Protein AF-A0A7S3BVS5-F1 (afdb_monomer)

Mean predicted aligned error: 16.27 Å

Sequence (314 aa):
TASLISQPHAASTIRHRSQQHPRRGSVRLTMSSLQGVATPHSTFLPPPSGPANCSLVKSFFTRQGIIAIAALIFLVWTAVRVRLGREKRDLKTFIADVSKQGGQQMMGGVMMVLLGLHLSEGGLSPLAWYGAQYPFEIVLTTTFTGFLRKWIERTARDWQLRTRWDWLAPYALVGQYGPNPGDFRCSWYAHQFVQAILLIGLPARVVSLGLIMGSLTLLPAALSPVSLLARAWYFSGLTCDQQTVFILYLIPLSGDALQFIIIDKLQAFGGFPQRSAFPVDSDTDDPGAGSTQLAGRKLLSSSTSTGPAANELR

Structure (mmCIF, N/CA/C/O backbone):
data_AF-A0A7S3BVS5-F1
#
_entry.id   AF-A0A7S3BVS5-F1
#
loop_
_atom_site.group_PDB
_atom_site.id
_atom_site.type_symbol
_atom_site.label_atom_id
_atom_site.label_alt_id
_atom_site.label_comp_id
_atom_site.label_asym_id
_atom_site.label_entity_id
_atom_site.label_seq_id
_atom_site.pdbx_PDB_ins_code
_atom_site.Cartn_x
_atom_site.Cartn_y
_atom_site.Cartn_z
_atom_site.occupancy
_atom_site.B_iso_or_equiv
_atom_site.auth_seq_id
_atom_site.auth_comp_id
_atom_site.auth_asym_id
_atom_site.auth_atom_id
_atom_site.pdbx_PDB_model_num
ATOM 1 N N . THR A 1 1 ? -50.416 52.944 10.302 1.00 39.06 1 THR A N 1
ATOM 2 C CA . THR A 1 1 ? -49.275 53.518 9.558 1.00 39.06 1 THR A CA 1
ATOM 3 C C . THR A 1 1 ? -48.969 52.556 8.421 1.00 39.06 1 THR A C 1
ATOM 5 O O . THR A 1 1 ? -48.449 51.486 8.677 1.00 39.06 1 THR A O 1
ATOM 8 N N . ALA A 1 2 ? -49.689 52.678 7.296 1.00 30.47 2 ALA A N 1
ATOM 9 C CA . ALA A 1 2 ? -49.247 53.359 6.059 1.00 30.47 2 ALA A CA 1
ATOM 10 C C . ALA A 1 2 ? -47.966 52.708 5.499 1.00 30.47 2 ALA A C 1
ATOM 12 O O . ALA A 1 2 ? -47.007 52.586 6.243 1.00 30.47 2 ALA A O 1
ATOM 13 N N . SER A 1 3 ? -47.804 52.275 4.252 1.00 29.20 3 SER A N 1
ATOM 14 C CA . SER A 1 3 ? -48.548 52.248 2.980 1.00 29.20 3 SER A CA 1
ATOM 15 C C . SER A 1 3 ? -47.658 51.365 2.065 1.00 29.20 3 SER A C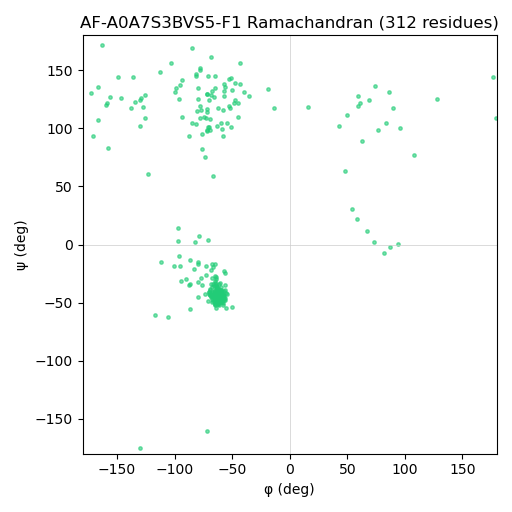 1
ATOM 17 O O . SER A 1 3 ? -46.441 51.466 2.151 1.00 29.20 3 SER A O 1
ATOM 19 N N . LEU A 1 4 ? -48.168 50.343 1.371 1.00 32.06 4 LEU A N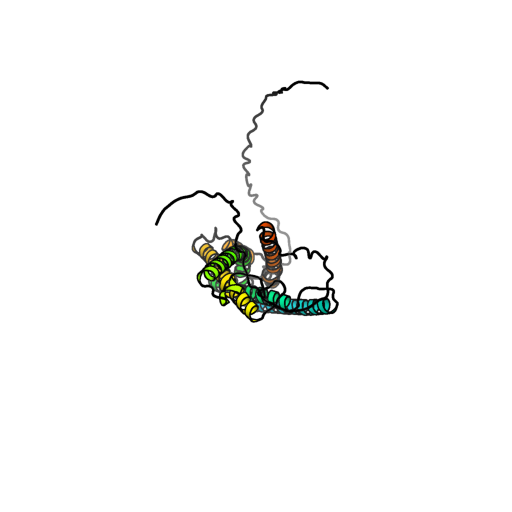 1
ATOM 20 C CA . LEU A 1 4 ? -48.539 50.386 -0.056 1.00 32.06 4 LEU A CA 1
ATOM 21 C C . LEU A 1 4 ? -47.371 50.739 -1.027 1.00 32.06 4 LEU A C 1
ATOM 23 O O . LEU A 1 4 ? -46.885 51.862 -1.006 1.00 32.06 4 LEU A O 1
ATOM 27 N N . ILE A 1 5 ? -47.063 49.795 -1.944 1.00 33.62 5 ILE A N 1
ATOM 28 C CA . ILE A 1 5 ? -46.973 49.956 -3.427 1.00 33.62 5 ILE A CA 1
ATOM 29 C C . ILE A 1 5 ? -45.686 49.471 -4.152 1.00 33.62 5 ILE A C 1
ATOM 31 O O . ILE A 1 5 ? -44.581 49.957 -3.947 1.00 33.62 5 ILE A O 1
ATOM 35 N N . SER A 1 6 ? -45.961 48.611 -5.148 1.00 28.58 6 SER A N 1
ATOM 36 C CA . SER A 1 6 ? -45.364 48.442 -6.496 1.00 28.58 6 SER A CA 1
ATOM 37 C C . SER A 1 6 ? -44.163 47.515 -6.759 1.00 28.58 6 SER A C 1
ATOM 39 O O . SER A 1 6 ? -43.037 47.741 -6.336 1.00 28.58 6 SER A O 1
ATOM 41 N N . GLN A 1 7 ? -44.456 46.506 -7.593 1.00 32.25 7 GLN A N 1
ATOM 42 C CA . GLN A 1 7 ? -43.609 45.911 -8.646 1.00 32.25 7 GLN A CA 1
ATOM 43 C C . GLN A 1 7 ? -43.471 46.895 -9.858 1.00 32.25 7 GLN A C 1
ATOM 45 O O . GLN A 1 7 ? -43.987 48.002 -9.745 1.00 32.25 7 GLN A O 1
ATOM 50 N N . PRO A 1 8 ? -43.098 46.517 -11.109 1.00 46.94 8 PRO A N 1
ATOM 51 C CA . PRO A 1 8 ? -42.043 45.654 -11.684 1.00 46.94 8 PRO A CA 1
ATOM 52 C C . PRO A 1 8 ? -41.239 46.349 -12.841 1.00 46.94 8 PRO A C 1
ATOM 54 O O . PRO A 1 8 ? -41.501 47.485 -13.211 1.00 46.94 8 PRO A O 1
ATOM 57 N N . HIS A 1 9 ? -40.337 45.574 -13.476 1.00 31.08 9 HIS A N 1
ATOM 58 C CA . HIS A 1 9 ? -39.793 45.659 -14.856 1.00 31.08 9 HIS A CA 1
ATOM 59 C C . HIS A 1 9 ? -38.864 46.812 -15.297 1.00 31.08 9 HIS A C 1
ATOM 61 O O . HIS A 1 9 ? -39.275 47.955 -15.426 1.00 31.08 9 HIS A O 1
ATOM 67 N N . ALA A 1 10 ? -37.679 46.433 -15.801 1.00 31.98 10 ALA A N 1
ATOM 68 C CA . ALA A 1 10 ? -37.189 46.901 -17.104 1.00 31.98 10 ALA A CA 1
ATOM 69 C C . ALA A 1 10 ? -36.166 45.918 -17.699 1.00 31.98 10 ALA A C 1
ATOM 71 O O . ALA A 1 10 ? -35.176 45.550 -17.069 1.00 31.98 10 ALA A O 1
ATOM 72 N N . ALA A 1 11 ? -36.438 45.503 -18.933 1.00 32.59 11 ALA A N 1
ATOM 73 C CA . ALA A 1 11 ? -35.513 44.833 -19.829 1.00 32.59 11 ALA A CA 1
ATOM 74 C C . ALA A 1 11 ? -34.545 45.852 -20.452 1.00 32.59 11 ALA A C 1
ATOM 76 O O . ALA A 1 11 ? -34.934 46.989 -20.717 1.00 32.59 11 ALA A O 1
ATOM 77 N N . SER A 1 12 ? -33.333 45.423 -20.806 1.00 32.03 12 SER A N 1
ATOM 78 C CA . SER A 1 12 ? -32.619 46.024 -21.932 1.00 32.03 12 SER A CA 1
ATOM 79 C C . SER A 1 12 ? -32.015 44.936 -22.816 1.00 32.03 12 SER A C 1
ATOM 81 O O . SER A 1 12 ? -31.276 44.046 -22.397 1.00 32.03 12 SER A O 1
ATOM 83 N N . THR A 1 13 ? -32.429 45.008 -24.072 1.00 33.81 13 THR A N 1
ATOM 84 C CA . THR A 1 13 ? -31.974 44.218 -25.204 1.00 33.81 13 THR A CA 1
ATOM 85 C C . THR A 1 13 ? -30.910 45.041 -25.916 1.00 33.81 13 THR A C 1
ATOM 87 O O . THR A 1 13 ? -31.219 46.147 -26.350 1.00 33.81 13 THR A O 1
ATOM 90 N N . ILE A 1 14 ? -29.707 44.503 -26.132 1.00 34.00 14 ILE A N 1
ATOM 91 C CA . ILE A 1 14 ? -28.860 44.917 -27.260 1.00 34.00 14 ILE A CA 1
ATOM 92 C C . ILE A 1 14 ? -28.385 43.667 -28.005 1.00 34.00 14 ILE A C 1
ATOM 94 O O . ILE A 1 14 ? -27.832 42.728 -27.437 1.00 34.00 14 ILE A O 1
ATOM 98 N N . ARG A 1 15 ? -28.690 43.678 -29.304 1.00 33.25 15 ARG A N 1
ATOM 99 C CA . ARG A 1 15 ? -28.346 42.705 -30.345 1.00 33.25 15 ARG A CA 1
ATOM 100 C C . ARG A 1 15 ? -26.954 42.976 -30.940 1.00 33.25 15 ARG A C 1
ATOM 102 O O . ARG A 1 15 ? -26.452 44.088 -30.866 1.00 33.25 15 ARG A O 1
ATOM 109 N N . HIS A 1 16 ? -26.519 41.978 -31.719 1.00 29.73 16 HIS A N 1
ATOM 110 C CA . HIS A 1 16 ? -25.509 41.942 -32.795 1.00 29.73 16 HIS A CA 1
ATOM 111 C C . HIS A 1 16 ? -24.094 41.500 -32.382 1.00 29.73 16 HIS A C 1
ATOM 113 O O . HIS A 1 16 ? -23.371 42.218 -31.716 1.00 29.73 16 HIS A O 1
ATOM 119 N N . ARG A 1 17 ? -23.710 40.233 -32.623 1.00 34.22 17 ARG A N 1
ATOM 120 C CA . ARG A 1 17 ? -23.374 39.553 -33.905 1.00 34.22 17 ARG A CA 1
ATOM 121 C C . ARG A 1 17 ? -21.982 39.951 -34.410 1.00 34.22 17 ARG A C 1
ATOM 123 O O . ARG A 1 17 ? -21.852 40.908 -35.157 1.00 34.22 17 ARG A O 1
ATOM 130 N N . SER A 1 18 ? -20.988 39.102 -34.152 1.00 33.69 18 SER A N 1
ATOM 131 C CA . SER A 1 18 ? -20.058 38.700 -35.210 1.00 33.69 18 SER A CA 1
ATOM 132 C C . SER A 1 18 ? -19.611 37.253 -34.990 1.00 33.69 18 SER A C 1
ATOM 134 O O . SER A 1 18 ? -19.209 36.849 -33.902 1.00 33.69 18 SER A O 1
ATOM 136 N N . GLN A 1 19 ? -19.805 36.457 -36.037 1.00 42.59 19 GLN A N 1
ATOM 137 C CA . GLN A 1 19 ? -19.231 35.134 -36.210 1.00 42.59 19 GLN A CA 1
ATOM 138 C C . GLN A 1 19 ? -17.722 35.284 -36.385 1.00 42.59 19 GLN A C 1
ATOM 140 O O . GLN A 1 19 ? -17.303 36.023 -37.273 1.00 42.59 19 GLN A O 1
ATOM 145 N N . GLN A 1 20 ? -16.922 34.502 -35.665 1.00 34.78 20 GLN A N 1
ATOM 146 C CA . GLN A 1 20 ? -15.637 34.049 -36.190 1.00 34.78 20 GLN A CA 1
ATOM 147 C C . GLN A 1 20 ? -15.434 32.575 -35.844 1.00 34.78 20 GLN A C 1
ATOM 149 O O . GLN A 1 20 ? -15.397 32.170 -34.686 1.00 34.78 20 GLN A O 1
ATOM 154 N N . HIS A 1 21 ? -15.347 31.771 -36.901 1.00 39.38 21 HIS A N 1
ATOM 155 C CA . HIS A 1 21 ? -14.920 30.381 -36.870 1.00 39.38 21 HIS A CA 1
ATOM 156 C C . HIS A 1 21 ? -13.516 30.257 -36.255 1.00 39.38 21 HIS A C 1
ATOM 158 O O . HIS A 1 21 ? -12.621 31.001 -36.669 1.00 39.38 21 HIS A O 1
ATOM 164 N N . PRO A 1 22 ? -13.247 29.268 -35.387 1.00 42.38 22 PRO A N 1
ATOM 165 C CA . PRO A 1 22 ? -11.877 28.866 -35.121 1.00 42.38 22 PRO A CA 1
ATOM 166 C C . PRO A 1 22 ? -11.329 28.172 -36.375 1.00 42.38 22 PRO A C 1
ATOM 168 O O . PRO A 1 22 ? -11.736 27.068 -36.745 1.00 42.38 22 PRO A O 1
ATOM 171 N N . ARG A 1 23 ? -10.424 28.863 -37.074 1.00 41.47 23 ARG A N 1
ATOM 172 C CA . ARG A 1 23 ? -9.630 28.299 -38.169 1.00 41.47 23 ARG A CA 1
ATOM 173 C C . ARG A 1 23 ? -8.861 27.082 -37.650 1.00 41.47 23 ARG A C 1
ATOM 175 O O . ARG A 1 23 ? -8.119 27.180 -36.677 1.00 41.47 23 ARG A O 1
ATOM 182 N N . ARG A 1 24 ? -9.004 25.953 -38.350 1.00 41.88 24 ARG A N 1
ATOM 183 C CA . ARG A 1 24 ? -8.097 24.802 -38.270 1.00 41.88 24 ARG A CA 1
ATOM 184 C C . ARG A 1 24 ? -6.670 25.285 -38.541 1.00 41.88 24 ARG A C 1
ATOM 186 O O . ARG A 1 24 ? -6.318 25.567 -39.684 1.00 41.88 24 ARG A O 1
ATOM 193 N N . GLY A 1 25 ? -5.860 25.383 -37.492 1.00 34.94 25 GLY A N 1
ATOM 194 C CA . GLY A 1 25 ? -4.413 25.498 -37.614 1.00 34.94 25 GLY A CA 1
ATOM 195 C C . GLY A 1 25 ? -3.857 24.171 -38.118 1.00 34.94 25 GLY A C 1
ATOM 196 O O . GLY A 1 25 ? -3.699 23.229 -37.350 1.00 34.94 25 GLY A O 1
ATOM 197 N N . SER A 1 26 ? -3.603 24.083 -39.421 1.00 36.44 26 SER A N 1
ATOM 198 C CA . SER A 1 26 ? -2.799 23.014 -40.008 1.00 36.44 26 SER A CA 1
ATOM 199 C C . SER A 1 26 ? -1.341 23.257 -39.622 1.00 36.44 26 SER A C 1
ATOM 201 O O . SER A 1 26 ? -0.663 24.076 -40.241 1.00 36.44 26 SER A O 1
ATOM 203 N N . VAL A 1 27 ? -0.858 22.564 -38.592 1.00 37.56 27 VAL A N 1
ATOM 204 C CA . VAL A 1 27 ? 0.566 22.541 -38.243 1.00 37.56 27 VAL A CA 1
ATOM 205 C C . VAL A 1 27 ? 1.294 21.736 -39.318 1.00 37.56 27 VAL A C 1
ATOM 207 O O . VAL A 1 27 ? 1.243 20.509 -39.348 1.00 37.56 27 VAL A O 1
ATOM 210 N N . ARG A 1 28 ? 1.939 22.442 -40.249 1.00 34.47 28 ARG A N 1
ATOM 211 C CA . ARG A 1 28 ? 2.831 21.855 -41.249 1.00 34.47 28 ARG A CA 1
ATOM 212 C C . ARG A 1 28 ? 4.190 21.645 -40.583 1.00 34.47 28 ARG A C 1
ATOM 214 O O . ARG A 1 28 ? 4.927 22.602 -40.377 1.00 34.47 28 ARG A O 1
ATOM 221 N N . LEU A 1 29 ? 4.505 20.403 -40.222 1.00 35.00 29 LEU A N 1
ATOM 222 C CA . LEU A 1 29 ? 5.848 20.014 -39.797 1.00 35.00 29 LEU A CA 1
ATOM 223 C C . LEU A 1 29 ? 6.763 20.011 -41.027 1.00 35.00 29 LEU A C 1
ATOM 225 O O . LEU A 1 29 ? 6.768 19.071 -41.817 1.00 35.00 29 LEU A O 1
ATOM 229 N N . THR A 1 30 ? 7.511 21.091 -41.221 1.00 33.38 30 THR A N 1
ATOM 230 C CA . THR A 1 30 ? 8.674 21.108 -42.111 1.00 33.38 30 THR A CA 1
ATOM 231 C C . THR A 1 30 ? 9.803 20.320 -41.453 1.00 33.38 30 THR A C 1
ATOM 233 O O . THR A 1 30 ? 10.388 20.773 -40.471 1.00 33.38 30 THR A O 1
ATOM 236 N N . MET A 1 31 ? 10.108 19.135 -41.989 1.00 36.69 31 MET A N 1
ATOM 237 C CA . MET A 1 31 ? 11.375 18.452 -41.729 1.00 36.69 31 MET A CA 1
ATOM 238 C C . MET A 1 31 ? 12.493 19.233 -42.421 1.00 36.69 31 MET A C 1
ATOM 240 O O . MET A 1 31 ? 12.680 19.130 -43.632 1.00 36.69 31 MET A O 1
ATOM 244 N N . SER A 1 32 ? 13.229 20.026 -41.648 1.00 34.06 32 SER A N 1
ATOM 245 C CA . SER A 1 32 ? 14.493 20.599 -42.096 1.00 34.06 32 SER A CA 1
ATOM 246 C C . SER A 1 32 ? 15.575 19.527 -42.007 1.00 34.06 32 SER A C 1
ATOM 248 O O . SER A 1 32 ? 15.994 19.130 -40.922 1.00 34.06 32 SER A O 1
ATOM 250 N N . SER A 1 33 ? 16.008 19.057 -43.173 1.00 38.19 33 SER A N 1
ATOM 251 C CA . SER A 1 33 ? 17.241 18.299 -43.373 1.00 38.19 33 SER A CA 1
ATOM 252 C C . SER A 1 33 ? 18.435 19.150 -42.926 1.00 38.19 33 SER A C 1
ATOM 254 O O . SER A 1 33 ? 18.839 20.070 -43.635 1.00 38.19 33 SER A O 1
ATOM 256 N N . LEU A 1 34 ? 19.005 18.847 -41.759 1.00 38.69 34 LEU A N 1
ATOM 257 C CA . LEU A 1 34 ? 20.306 19.364 -41.335 1.00 38.69 34 LEU A CA 1
ATOM 258 C C . LEU A 1 34 ? 21.401 18.427 -41.852 1.00 38.69 34 LEU A C 1
ATOM 260 O O . LEU A 1 34 ? 21.741 17.425 -41.228 1.00 38.69 34 LEU A O 1
ATOM 264 N N . GLN A 1 35 ? 21.936 18.770 -43.022 1.00 36.75 35 GLN A N 1
ATOM 265 C CA . GLN A 1 35 ? 23.228 18.284 -43.489 1.00 36.75 35 GLN A CA 1
ATOM 266 C C . GLN A 1 35 ? 24.349 19.082 -42.808 1.00 36.75 35 GLN A C 1
ATOM 268 O O . GLN A 1 35 ? 24.393 20.303 -42.902 1.00 36.75 35 GLN A O 1
ATOM 273 N N . GLY A 1 36 ? 25.260 18.350 -42.162 1.00 38.19 36 GLY A N 1
ATOM 274 C CA . GLY A 1 36 ? 26.701 18.611 -42.160 1.00 38.19 36 GLY A CA 1
ATOM 275 C C . GLY A 1 36 ? 27.210 19.921 -41.557 1.00 38.19 36 GLY A C 1
ATOM 276 O O . GLY A 1 36 ? 27.531 20.851 -42.286 1.00 38.19 36 GLY A O 1
ATOM 277 N N . VAL A 1 37 ? 27.479 19.915 -40.249 1.00 37.88 37 VAL A N 1
ATOM 278 C CA . VAL A 1 37 ? 28.586 20.697 -39.678 1.00 37.88 37 VAL A CA 1
ATOM 279 C C . VAL A 1 37 ? 29.458 19.738 -38.877 1.00 37.88 37 VAL A C 1
ATOM 281 O O . VAL A 1 37 ? 29.052 19.218 -37.841 1.00 37.88 37 VAL A O 1
ATOM 284 N N . ALA A 1 38 ? 30.646 19.460 -39.408 1.00 42.47 38 ALA A N 1
ATOM 285 C CA . ALA A 1 38 ? 31.684 18.707 -38.728 1.00 42.47 38 ALA A CA 1
ATOM 286 C C . ALA A 1 38 ? 32.325 19.599 -37.655 1.00 42.47 38 ALA A C 1
ATOM 288 O O . ALA A 1 38 ? 33.039 20.546 -37.976 1.00 42.47 38 ALA A O 1
ATOM 289 N N . THR A 1 39 ? 32.073 19.296 -36.382 1.00 41.22 39 THR A N 1
ATOM 290 C CA . THR A 1 39 ? 32.858 19.816 -35.254 1.00 41.22 39 THR A CA 1
ATOM 291 C C . THR A 1 39 ? 33.892 18.778 -34.808 1.00 41.22 39 THR A C 1
ATOM 293 O O . THR A 1 39 ? 33.537 17.604 -34.662 1.00 41.22 39 THR A O 1
ATOM 296 N N . PRO A 1 40 ? 35.153 19.179 -34.568 1.00 44.00 40 PRO A N 1
ATOM 297 C CA . PRO A 1 40 ? 36.227 18.280 -34.169 1.00 44.00 40 PRO A CA 1
ATOM 298 C C . PRO A 1 40 ? 36.179 17.979 -32.663 1.00 44.00 40 PRO A C 1
ATOM 300 O O . PRO A 1 40 ? 35.840 18.838 -31.854 1.00 44.00 40 PRO A O 1
ATOM 303 N N . HIS A 1 41 ? 36.551 16.746 -32.311 1.00 40.25 41 HIS A N 1
ATOM 304 C CA . HIS A 1 41 ? 36.895 16.276 -30.963 1.00 40.25 41 HIS A CA 1
ATOM 305 C C . HIS A 1 41 ? 35.923 16.649 -29.835 1.00 40.25 41 HIS A C 1
ATOM 307 O O . HIS A 1 41 ? 36.291 17.278 -28.846 1.00 40.25 41 HIS A O 1
ATOM 313 N N . SER A 1 42 ? 34.690 16.149 -29.930 1.00 36.50 42 SER A N 1
ATOM 314 C CA . SER A 1 42 ? 33.934 15.846 -28.717 1.00 36.50 42 SER A CA 1
ATOM 315 C C . SER A 1 42 ? 34.488 14.541 -28.153 1.00 36.50 42 SER A C 1
ATOM 317 O O . SER A 1 42 ? 34.446 13.503 -28.817 1.00 36.50 42 SER A O 1
ATOM 319 N N . THR A 1 43 ? 35.078 14.610 -26.964 1.00 39.06 43 THR A N 1
ATOM 320 C CA . THR A 1 43 ? 35.418 13.461 -26.130 1.00 39.06 43 THR A CA 1
ATOM 321 C C . THR A 1 43 ? 34.155 12.617 -26.012 1.00 39.06 43 THR A C 1
ATOM 323 O O . THR A 1 43 ? 33.222 12.984 -25.300 1.00 39.06 43 THR A O 1
ATOM 326 N N . PHE A 1 44 ? 34.090 11.536 -26.790 1.00 38.06 44 PHE A N 1
ATOM 327 C CA . PHE A 1 44 ? 33.003 10.573 -26.746 1.00 38.06 44 PHE A CA 1
ATOM 328 C C . PHE A 1 44 ? 32.964 10.024 -25.322 1.00 38.06 44 PHE A C 1
ATOM 330 O O . PHE A 1 44 ? 33.757 9.160 -24.945 1.00 38.06 44 PHE A O 1
ATOM 337 N N . LEU A 1 45 ? 32.045 10.555 -24.515 1.00 44.06 45 LEU A N 1
ATOM 338 C CA . LEU A 1 45 ? 31.503 9.797 -23.406 1.00 44.06 45 LEU A CA 1
ATOM 339 C C . LEU A 1 45 ? 31.066 8.453 -24.000 1.00 44.06 45 LEU A C 1
ATOM 341 O O . LEU A 1 45 ? 30.449 8.447 -25.075 1.00 44.06 45 LEU A O 1
ATOM 345 N N . PRO A 1 46 ? 31.424 7.323 -23.369 1.00 40.94 46 PRO A N 1
ATOM 346 C CA . PRO A 1 46 ? 30.954 6.033 -23.836 1.00 40.94 46 PRO A CA 1
ATOM 347 C C . PRO A 1 46 ? 29.429 6.108 -23.990 1.00 40.94 46 PRO A C 1
ATOM 349 O O . PRO A 1 46 ? 28.776 6.801 -23.198 1.00 40.94 46 PRO A O 1
ATOM 352 N N . PRO A 1 47 ? 28.857 5.448 -25.014 1.00 44.69 47 PRO A N 1
ATOM 353 C CA . PRO A 1 47 ? 27.410 5.387 -25.169 1.00 44.69 47 PRO A CA 1
ATOM 354 C C . PRO A 1 47 ? 26.794 5.015 -23.816 1.00 44.69 47 PRO A C 1
ATOM 356 O O . PRO A 1 47 ? 27.392 4.187 -23.114 1.00 44.69 47 PRO A O 1
ATOM 359 N N . PRO A 1 48 ? 25.664 5.637 -23.415 1.00 47.28 48 PRO A N 1
ATOM 360 C CA . PRO A 1 48 ? 25.019 5.314 -22.153 1.00 47.28 48 PRO A CA 1
ATOM 361 C C . PRO A 1 48 ? 24.913 3.798 -22.094 1.00 47.28 48 PRO A C 1
ATOM 363 O O . PRO A 1 48 ? 24.417 3.171 -23.034 1.00 47.28 48 PRO A O 1
ATOM 366 N N . SER A 1 49 ? 25.512 3.233 -21.046 1.00 43.50 49 SER A N 1
ATOM 367 C CA . SER A 1 49 ? 25.565 1.800 -20.799 1.00 43.50 49 SER A CA 1
ATOM 368 C C . SER A 1 49 ? 24.221 1.191 -21.167 1.00 43.50 49 SER A C 1
ATOM 370 O O . SER A 1 49 ? 23.187 1.738 -20.769 1.00 43.50 49 SER A O 1
ATOM 372 N N . GLY A 1 50 ? 24.251 0.101 -21.941 1.00 44.38 50 GLY A N 1
ATOM 373 C CA . GLY A 1 50 ? 23.060 -0.662 -22.305 1.00 44.38 50 GLY A CA 1
ATOM 374 C C . GLY A 1 50 ? 22.132 -0.866 -21.102 1.00 44.38 50 GLY A C 1
ATOM 375 O O . GLY A 1 50 ? 22.588 -0.775 -19.958 1.00 44.38 50 GLY A O 1
ATOM 376 N N . PRO A 1 51 ? 20.834 -1.094 -21.349 1.00 51.66 51 PRO A N 1
ATOM 377 C CA . PRO A 1 51 ? 19.795 -0.987 -20.335 1.00 51.66 51 PRO A CA 1
ATOM 378 C C . PRO A 1 51 ? 20.211 -1.659 -19.031 1.00 51.66 51 PRO A C 1
ATOM 380 O O . PRO A 1 51 ? 20.587 -2.832 -18.993 1.00 51.66 51 PRO A O 1
ATOM 383 N N . ALA A 1 52 ? 20.215 -0.864 -17.969 1.00 52.88 52 ALA A N 1
ATOM 384 C CA . ALA A 1 52 ? 20.864 -1.249 -16.740 1.00 52.88 52 ALA A CA 1
ATOM 385 C C . ALA A 1 52 ? 20.037 -2.354 -16.052 1.00 52.88 52 ALA A C 1
ATOM 387 O O . ALA A 1 52 ? 18.877 -2.162 -15.679 1.00 52.88 52 ALA A O 1
ATOM 388 N N . ASN A 1 53 ? 20.626 -3.545 -15.912 1.00 59.31 53 ASN A N 1
ATOM 389 C CA . ASN A 1 53 ? 20.007 -4.679 -15.227 1.00 59.31 53 ASN A CA 1
ATOM 390 C C . ASN A 1 53 ? 20.074 -4.463 -13.711 1.00 59.31 53 ASN A C 1
ATOM 392 O O . ASN A 1 53 ? 20.971 -4.951 -13.025 1.00 59.31 53 ASN A O 1
ATOM 396 N N . CYS A 1 54 ? 19.133 -3.685 -13.184 1.00 68.19 54 CYS A N 1
ATOM 397 C CA . CYS A 1 54 ? 19.098 -3.347 -11.767 1.00 68.19 54 CYS A CA 1
ATOM 398 C C . CYS A 1 54 ? 18.508 -4.489 -10.932 1.00 68.19 54 CYS A C 1
ATOM 400 O O . CYS A 1 54 ? 17.454 -5.043 -11.251 1.00 68.19 54 CYS A O 1
ATOM 402 N N . SER A 1 55 ? 19.155 -4.805 -9.809 1.00 74.75 55 SER A N 1
ATOM 403 C CA . SER A 1 55 ? 18.677 -5.825 -8.872 1.00 74.75 55 SER A CA 1
ATOM 404 C C . SER A 1 55 ? 17.501 -5.304 -8.030 1.00 74.75 55 SER A C 1
ATOM 406 O O . SER A 1 55 ? 17.707 -4.732 -6.957 1.00 74.75 55 SER A O 1
ATOM 408 N N . LEU A 1 56 ? 16.265 -5.574 -8.462 1.00 75.50 56 LEU A N 1
ATOM 409 C CA . LEU A 1 56 ? 15.039 -5.206 -7.737 1.00 75.50 56 LEU A CA 1
ATOM 410 C C . LEU A 1 56 ? 14.985 -5.789 -6.313 1.00 75.50 56 LEU A C 1
ATOM 412 O O . LEU A 1 56 ? 14.687 -5.066 -5.366 1.00 75.50 56 LEU A O 1
ATOM 416 N N . VAL A 1 57 ? 15.298 -7.078 -6.146 1.00 78.94 57 VAL A N 1
ATOM 417 C CA . VAL A 1 57 ? 15.128 -7.792 -4.865 1.00 78.94 57 VAL A CA 1
ATOM 418 C C . VAL A 1 57 ? 16.038 -7.221 -3.775 1.00 78.94 57 VAL A C 1
ATOM 420 O O . VAL A 1 57 ? 15.566 -6.880 -2.692 1.00 78.94 57 VAL A O 1
ATOM 423 N N . LYS A 1 58 ? 17.335 -7.047 -4.068 1.00 76.69 58 LYS A N 1
ATOM 424 C CA . LYS A 1 58 ? 18.297 -6.460 -3.120 1.00 76.69 58 LYS A CA 1
ATOM 425 C C . LYS A 1 58 ? 17.885 -5.046 -2.704 1.00 76.69 58 LYS A C 1
ATOM 427 O O . LYS A 1 58 ? 17.806 -4.765 -1.511 1.00 76.69 58 LYS A O 1
ATOM 432 N N . SER A 1 59 ? 17.564 -4.187 -3.673 1.00 79.06 59 SER A N 1
ATOM 433 C CA . SER A 1 59 ? 17.157 -2.804 -3.405 1.00 79.06 59 SER A CA 1
ATOM 434 C C . SER A 1 59 ? 15.841 -2.726 -2.624 1.00 79.06 59 SER A C 1
ATOM 436 O O . SER A 1 59 ? 15.683 -1.853 -1.771 1.00 79.06 59 SER A O 1
ATOM 438 N N . PHE A 1 60 ? 14.917 -3.664 -2.853 1.00 81.56 60 PHE A N 1
ATOM 439 C CA . PHE A 1 60 ? 13.689 -3.781 -2.075 1.00 81.56 60 PHE A CA 1
ATOM 440 C C . PHE A 1 60 ? 13.967 -4.148 -0.612 1.00 81.56 60 PHE A C 1
ATOM 442 O O . PHE A 1 60 ? 13.450 -3.477 0.279 1.00 81.56 60 PHE A O 1
ATOM 449 N N . PHE A 1 61 ? 14.809 -5.148 -0.333 1.00 82.62 61 PHE A N 1
ATOM 450 C CA . PHE A 1 61 ? 15.172 -5.492 1.049 1.00 82.62 61 PHE A CA 1
ATOM 451 C C . PHE A 1 61 ? 15.865 -4.335 1.771 1.00 82.62 61 PHE A C 1
ATOM 453 O O . PHE A 1 61 ? 15.526 -4.044 2.919 1.00 82.62 61 PHE A O 1
ATOM 460 N N . THR A 1 62 ? 16.777 -3.628 1.096 1.00 80.94 62 THR A N 1
ATOM 461 C CA . THR A 1 62 ? 17.413 -2.426 1.651 1.00 80.94 62 THR A CA 1
ATOM 462 C C . THR A 1 62 ? 16.374 -1.364 2.010 1.00 80.94 62 THR A C 1
ATOM 464 O O . THR A 1 62 ? 16.398 -0.836 3.122 1.00 80.94 62 THR A O 1
ATOM 467 N N . ARG A 1 63 ? 15.404 -1.107 1.123 1.00 80.69 63 ARG A N 1
ATOM 468 C CA . ARG A 1 63 ? 14.289 -0.190 1.389 1.00 80.69 63 ARG A CA 1
ATOM 469 C C . ARG A 1 63 ? 13.472 -0.624 2.610 1.00 80.69 63 ARG A C 1
ATOM 471 O O . ARG A 1 63 ? 13.197 0.207 3.471 1.00 80.69 63 ARG A O 1
ATOM 478 N N . GLN A 1 64 ? 13.099 -1.902 2.709 1.00 83.69 64 GLN A N 1
ATOM 479 C CA . GLN A 1 64 ? 12.335 -2.407 3.858 1.00 83.69 64 GLN A CA 1
ATOM 480 C C . GLN A 1 64 ? 13.114 -2.255 5.170 1.00 83.69 64 GLN A C 1
ATOM 482 O O . GLN A 1 64 ? 12.536 -1.854 6.178 1.00 83.69 64 GLN A O 1
ATOM 487 N N . GLY A 1 65 ? 14.430 -2.485 5.148 1.00 80.31 65 GLY A N 1
ATOM 488 C CA . GLY A 1 65 ? 15.305 -2.230 6.292 1.00 80.31 65 GLY A CA 1
ATOM 489 C C . GLY A 1 65 ? 15.306 -0.759 6.717 1.00 80.31 65 GLY A C 1
ATOM 490 O O . GLY A 1 65 ? 15.140 -0.462 7.897 1.00 80.31 65 GLY A O 1
ATOM 491 N N . ILE A 1 66 ? 15.414 0.170 5.761 1.00 82.44 66 ILE A N 1
ATOM 492 C CA . ILE A 1 66 ? 15.367 1.617 6.033 1.00 82.44 66 ILE A CA 1
ATOM 493 C C . ILE A 1 66 ? 14.020 2.019 6.646 1.00 82.44 66 ILE A C 1
ATOM 495 O O . ILE A 1 66 ? 13.992 2.747 7.638 1.00 82.44 66 ILE A O 1
ATOM 499 N N . ILE A 1 67 ? 12.907 1.518 6.103 1.00 81.12 67 ILE A N 1
ATOM 500 C CA . ILE A 1 67 ? 11.562 1.783 6.635 1.00 81.12 67 ILE A CA 1
ATOM 501 C C . ILE A 1 67 ? 11.427 1.236 8.060 1.00 81.12 67 ILE A C 1
ATOM 503 O O . ILE A 1 67 ? 10.911 1.933 8.932 1.00 81.12 67 ILE A O 1
ATOM 507 N N . ALA A 1 68 ? 11.925 0.025 8.323 1.00 82.06 68 ALA A N 1
ATOM 508 C CA . ALA A 1 68 ? 11.893 -0.575 9.653 1.00 82.06 68 ALA A CA 1
ATOM 509 C C . ALA A 1 68 ? 12.702 0.242 10.675 1.00 82.06 68 ALA A C 1
ATOM 511 O O . ALA A 1 68 ? 12.222 0.493 11.781 1.00 82.06 68 ALA A O 1
ATOM 512 N N . ILE A 1 69 ? 13.894 0.715 10.296 1.00 84.06 69 ILE A N 1
ATOM 513 C CA . ILE A 1 69 ? 14.726 1.586 11.139 1.00 84.06 69 ILE A CA 1
ATOM 514 C C . ILE A 1 69 ? 14.009 2.913 11.411 1.00 84.06 69 ILE A C 1
ATOM 516 O O . ILE A 1 69 ? 13.923 3.339 12.562 1.00 84.06 69 ILE A O 1
ATOM 520 N N . ALA A 1 70 ? 13.453 3.552 10.379 1.00 82.62 70 ALA A N 1
ATOM 521 C CA . ALA A 1 70 ? 12.708 4.798 10.535 1.00 82.62 70 ALA A CA 1
ATOM 522 C C . ALA A 1 70 ? 11.503 4.617 11.471 1.00 82.62 70 ALA A C 1
ATOM 524 O O . ALA A 1 70 ? 11.317 5.409 12.395 1.00 82.62 70 ALA A O 1
ATOM 525 N N . ALA A 1 71 ? 10.727 3.545 11.292 1.00 78.75 71 ALA A N 1
ATOM 526 C CA . ALA A 1 71 ? 9.604 3.213 12.163 1.00 78.75 71 ALA A CA 1
ATOM 527 C C . ALA A 1 71 ? 10.052 3.017 13.620 1.00 78.75 71 ALA A C 1
ATOM 529 O O . ALA A 1 71 ? 9.420 3.555 14.527 1.00 78.75 71 ALA A O 1
ATOM 530 N N . LEU A 1 72 ? 11.171 2.322 13.856 1.00 85.44 72 LEU A N 1
ATOM 531 C CA . LEU A 1 72 ? 11.731 2.143 15.196 1.00 85.44 72 LEU A CA 1
ATOM 532 C C . LEU A 1 72 ? 12.132 3.480 15.836 1.00 85.44 72 LEU A C 1
ATOM 534 O O . LEU A 1 72 ? 11.810 3.723 16.998 1.00 85.44 72 LEU A O 1
ATOM 538 N N . ILE A 1 73 ? 12.773 4.374 15.080 1.00 86.81 73 ILE A N 1
ATOM 539 C CA . ILE A 1 73 ? 13.130 5.720 15.553 1.00 86.81 73 ILE A CA 1
ATOM 540 C C . ILE A 1 73 ? 11.867 6.511 15.920 1.00 86.81 73 ILE A C 1
ATOM 542 O O . ILE A 1 73 ? 11.810 7.107 16.996 1.00 86.81 73 ILE A O 1
ATOM 546 N N . PHE A 1 74 ? 10.827 6.477 15.080 1.00 81.50 74 PHE A N 1
ATOM 547 C CA . PHE A 1 74 ? 9.546 7.127 15.371 1.00 81.50 74 PHE A CA 1
ATOM 548 C C . PHE A 1 74 ? 8.846 6.535 16.600 1.00 81.50 74 PHE A C 1
ATOM 550 O O . PHE A 1 74 ? 8.271 7.289 17.389 1.00 81.50 74 PHE A O 1
ATOM 557 N N . LEU A 1 75 ? 8.911 5.216 16.803 1.00 83.88 75 LEU A N 1
ATOM 558 C CA . LEU A 1 75 ? 8.397 4.553 18.005 1.00 83.88 75 LEU A CA 1
ATOM 559 C C . LEU A 1 75 ? 9.124 5.040 19.261 1.00 83.88 75 LEU A C 1
ATOM 561 O O . LEU A 1 75 ? 8.470 5.450 20.220 1.00 83.88 75 LEU A O 1
ATOM 565 N N . VAL A 1 76 ? 10.460 5.060 19.243 1.00 87.19 76 VAL A N 1
ATOM 566 C CA . VAL A 1 76 ? 11.280 5.540 20.367 1.00 87.19 76 VAL A CA 1
ATOM 567 C C . VAL A 1 76 ? 10.987 7.011 20.660 1.00 87.19 76 VAL A C 1
ATOM 569 O O . VAL A 1 76 ? 10.719 7.374 21.805 1.00 87.19 76 VAL A O 1
ATOM 572 N N . TRP A 1 77 ? 10.960 7.854 19.627 1.00 86.44 77 TRP A N 1
ATOM 573 C CA . TRP A 1 77 ? 10.627 9.272 19.751 1.00 86.44 77 TRP A CA 1
ATOM 574 C C . TRP A 1 77 ? 9.241 9.494 20.369 1.00 86.44 77 TRP A C 1
ATOM 576 O O . TRP A 1 77 ? 9.076 10.314 21.275 1.00 86.44 77 TRP A O 1
ATOM 586 N N . THR A 1 78 ? 8.244 8.736 19.911 1.00 80.62 78 THR A N 1
ATOM 587 C CA . THR A 1 78 ? 6.871 8.821 20.422 1.00 80.62 78 THR A CA 1
ATOM 588 C C . THR A 1 78 ? 6.807 8.362 21.876 1.00 80.62 78 THR A C 1
ATOM 590 O O . THR A 1 78 ? 6.221 9.056 22.702 1.00 80.62 78 THR A O 1
ATOM 593 N N . ALA A 1 79 ? 7.485 7.267 22.231 1.00 85.12 79 ALA A N 1
ATOM 594 C CA . ALA A 1 79 ? 7.562 6.786 23.609 1.00 85.12 79 ALA A CA 1
ATOM 595 C C . ALA A 1 79 ? 8.181 7.830 24.555 1.00 85.12 79 ALA A C 1
ATOM 597 O O . ALA A 1 79 ? 7.679 8.038 25.662 1.00 85.12 79 ALA A O 1
ATOM 598 N N . VAL A 1 80 ? 9.224 8.539 24.109 1.00 88.81 80 VAL A N 1
ATOM 599 C CA . VAL A 1 80 ? 9.808 9.661 24.858 1.00 88.81 80 VAL A CA 1
ATOM 600 C C . VAL A 1 80 ? 8.793 10.794 25.023 1.00 88.81 80 VAL A C 1
ATOM 602 O O . VAL A 1 80 ? 8.610 11.287 26.134 1.00 88.81 80 VAL A O 1
ATOM 605 N N . ARG A 1 81 ? 8.079 11.192 23.963 1.00 85.00 81 ARG A N 1
ATOM 606 C CA . ARG A 1 81 ? 7.068 12.261 24.056 1.00 85.00 81 ARG A CA 1
ATOM 607 C C . ARG A 1 81 ? 5.887 11.911 24.959 1.00 85.00 81 ARG A C 1
ATOM 609 O O . ARG A 1 81 ? 5.410 12.802 25.660 1.00 85.00 81 ARG A O 1
ATOM 616 N N . VAL A 1 82 ? 5.459 10.649 24.973 1.00 81.50 82 VAL A N 1
ATOM 617 C CA . VAL A 1 82 ? 4.429 10.151 25.896 1.00 81.50 82 VAL A CA 1
ATOM 618 C C . VAL A 1 82 ? 4.921 10.263 27.339 1.00 81.50 82 VAL A C 1
ATOM 620 O O . VAL A 1 82 ? 4.224 10.831 28.175 1.00 81.50 82 VAL A O 1
ATOM 623 N N . ARG A 1 83 ? 6.157 9.828 27.633 1.00 87.19 83 ARG A N 1
ATOM 624 C CA . ARG A 1 83 ? 6.757 9.975 28.976 1.00 87.19 83 ARG A CA 1
ATOM 625 C C . ARG A 1 83 ? 6.891 11.432 29.422 1.00 87.19 83 ARG A C 1
ATOM 627 O O . ARG A 1 83 ? 6.768 11.715 30.605 1.00 87.19 83 ARG A O 1
ATOM 634 N N . LEU A 1 84 ? 7.127 12.348 28.485 1.00 90.31 84 LEU A N 1
ATOM 635 C CA . LEU A 1 84 ? 7.205 13.789 28.745 1.00 90.31 84 LEU A CA 1
ATOM 636 C C . LEU A 1 84 ? 5.830 14.480 28.814 1.00 90.31 84 LEU A C 1
ATOM 638 O O . LEU A 1 84 ? 5.783 15.704 28.916 1.00 90.31 84 LEU A O 1
ATOM 642 N N . GLY A 1 85 ? 4.719 13.746 28.684 1.00 86.50 85 GLY A N 1
ATOM 643 C CA . GLY A 1 85 ? 3.364 14.312 28.684 1.00 86.50 85 GLY A CA 1
ATOM 644 C C . GLY A 1 85 ? 3.039 15.199 27.473 1.00 86.50 85 GLY A C 1
ATOM 645 O O . GLY A 1 85 ? 2.027 15.896 27.472 1.00 86.50 85 GLY A O 1
ATOM 646 N N . ARG A 1 86 ? 3.883 15.193 26.431 1.00 84.06 86 ARG A N 1
ATOM 647 C CA . ARG A 1 86 ? 3.702 15.988 25.199 1.00 84.06 86 ARG A CA 1
ATOM 648 C C . ARG A 1 86 ? 2.843 15.284 24.152 1.00 84.06 86 ARG A C 1
ATOM 650 O O . ARG A 1 86 ? 2.445 15.903 23.172 1.00 84.06 86 ARG A O 1
ATOM 657 N N . GLU A 1 87 ? 2.606 13.991 24.332 1.00 76.06 87 GLU A N 1
ATOM 658 C CA . GLU A 1 87 ? 1.813 13.145 23.450 1.00 76.06 87 GLU A CA 1
ATOM 659 C C . GLU A 1 87 ? 0.786 12.389 24.293 1.00 76.06 87 GLU A C 1
ATOM 661 O O . GLU A 1 87 ? 1.154 11.738 25.268 1.00 76.06 87 GLU A O 1
ATOM 666 N N . LYS A 1 88 ? -0.497 12.493 23.926 1.00 77.25 88 LYS A N 1
ATOM 667 C CA . LYS A 1 88 ? -1.608 11.852 24.656 1.00 77.25 88 LYS A CA 1
ATOM 668 C C . LYS A 1 88 ? -2.019 10.506 24.055 1.00 77.25 88 LYS A C 1
ATOM 670 O O . LYS A 1 88 ? -2.827 9.799 24.650 1.00 77.25 88 LYS A O 1
ATOM 675 N N . ARG A 1 89 ? -1.507 10.163 22.867 1.00 71.31 89 ARG A N 1
ATOM 676 C CA . ARG A 1 89 ? -1.791 8.881 22.214 1.00 71.31 89 ARG A CA 1
ATOM 677 C C . ARG A 1 89 ? -1.229 7.727 23.041 1.00 71.31 89 ARG A C 1
ATOM 679 O O . ARG A 1 89 ? -0.077 7.763 23.468 1.00 71.31 89 ARG A O 1
ATOM 686 N N . ASP A 1 90 ? -2.037 6.687 23.214 1.00 79.31 90 ASP A N 1
ATOM 687 C CA . ASP A 1 90 ? -1.600 5.450 23.849 1.00 79.31 90 ASP A CA 1
ATOM 688 C C . ASP A 1 90 ? -0.538 4.751 22.985 1.00 79.31 90 ASP A C 1
ATOM 690 O O . ASP A 1 90 ? -0.735 4.494 21.792 1.00 79.31 90 ASP A O 1
ATOM 694 N N . LEU A 1 91 ? 0.599 4.431 23.604 1.00 80.94 91 LEU A N 1
ATOM 695 C CA . LEU A 1 91 ? 1.730 3.795 22.937 1.00 80.94 91 LEU A CA 1
ATOM 696 C C . LEU A 1 91 ? 1.350 2.420 22.366 1.00 80.94 91 LEU A C 1
ATOM 698 O O . LEU A 1 91 ? 1.850 2.052 21.304 1.00 80.94 91 LEU A O 1
ATOM 702 N N . LYS A 1 92 ? 0.450 1.673 23.026 1.00 83.81 92 LYS A N 1
ATOM 703 C CA . LYS A 1 92 ? 0.013 0.350 22.541 1.00 83.81 92 LYS A CA 1
ATOM 704 C C . LYS A 1 92 ? -0.790 0.481 21.253 1.00 83.81 92 LYS A C 1
ATOM 706 O O . LYS A 1 92 ? -0.508 -0.210 20.276 1.00 83.81 92 LYS A O 1
ATOM 711 N N . THR A 1 93 ? -1.734 1.417 21.242 1.00 78.75 93 THR A N 1
ATOM 712 C CA . THR A 1 93 ? -2.522 1.780 20.061 1.00 78.75 93 THR A CA 1
ATOM 713 C C . THR A 1 93 ? -1.624 2.226 18.903 1.00 78.75 93 THR A C 1
ATOM 715 O O . THR A 1 93 ? -1.777 1.741 17.785 1.00 78.75 93 THR A O 1
ATOM 718 N N . PHE A 1 94 ? -0.614 3.060 19.177 1.00 80.31 94 PHE A N 1
ATOM 719 C CA . PHE A 1 94 ? 0.334 3.504 18.153 1.00 80.31 94 PHE A CA 1
ATOM 720 C C . PHE A 1 94 ? 1.160 2.353 17.561 1.00 80.31 94 PHE A C 1
ATOM 722 O O . PHE A 1 94 ? 1.272 2.239 16.341 1.00 80.31 94 PHE A O 1
ATOM 729 N N . ILE A 1 95 ? 1.701 1.462 18.401 1.00 84.69 95 ILE A N 1
ATOM 730 C CA . ILE A 1 95 ? 2.430 0.269 17.938 1.00 84.69 95 ILE A CA 1
ATOM 731 C C . ILE A 1 95 ? 1.523 -0.613 17.070 1.00 84.69 95 ILE A C 1
ATOM 733 O O . ILE A 1 95 ? 1.962 -1.110 16.034 1.00 84.69 95 ILE A O 1
ATOM 737 N N . ALA A 1 96 ? 0.260 -0.777 17.466 1.00 83.94 96 ALA A N 1
ATOM 738 C CA . ALA A 1 96 ? -0.725 -1.556 16.726 1.00 83.94 96 ALA A CA 1
ATOM 739 C C . ALA A 1 96 ? -1.109 -0.935 15.369 1.00 83.94 96 ALA A C 1
ATOM 741 O O . ALA A 1 96 ? -1.361 -1.663 14.406 1.00 83.94 96 ALA A O 1
ATOM 742 N N . ASP A 1 97 ? -1.145 0.395 15.260 1.00 80.94 97 ASP A N 1
ATOM 743 C CA . ASP A 1 97 ? -1.330 1.085 13.978 1.00 80.94 97 ASP A CA 1
ATOM 744 C C . ASP A 1 97 ? -0.126 0.855 13.058 1.00 80.94 97 ASP A C 1
ATOM 746 O O . ASP A 1 97 ? -0.296 0.457 11.901 1.00 80.94 97 ASP A O 1
ATOM 750 N N . VAL A 1 98 ? 1.088 1.055 13.584 1.00 81.50 98 VAL A N 1
ATOM 751 C CA . VAL A 1 98 ? 2.341 0.879 12.835 1.00 81.50 98 VAL A CA 1
ATOM 752 C C . VAL A 1 98 ? 2.483 -0.558 12.338 1.00 81.50 98 VAL A C 1
ATOM 754 O O . VAL A 1 98 ? 2.807 -0.769 11.170 1.00 81.50 98 VAL A O 1
ATOM 757 N N . SER A 1 99 ? 2.197 -1.558 13.175 1.00 86.44 99 SER A N 1
ATOM 758 C CA . SER A 1 99 ? 2.299 -2.968 12.787 1.00 86.44 99 SER A CA 1
ATOM 759 C C . SER A 1 99 ? 1.291 -3.354 11.701 1.00 86.44 99 SER A C 1
ATOM 761 O O . SER A 1 99 ? 1.648 -4.074 10.768 1.00 86.44 99 SER A O 1
ATOM 763 N N . LYS A 1 100 ? 0.046 -2.858 11.768 1.00 84.31 100 LYS A N 1
ATOM 764 C CA . LYS A 1 100 ? -0.971 -3.100 10.732 1.00 84.31 100 LYS A CA 1
ATOM 765 C C . LYS A 1 100 ? -0.580 -2.475 9.399 1.00 84.31 100 LYS A C 1
ATOM 767 O O . LYS A 1 100 ? -0.660 -3.149 8.373 1.00 84.31 100 LYS A O 1
ATOM 772 N N . GLN A 1 101 ? -0.142 -1.216 9.414 1.00 81.31 101 GLN A N 1
ATOM 773 C CA . GLN A 1 101 ? 0.313 -0.530 8.203 1.00 81.31 101 GLN A CA 1
ATOM 774 C C . GLN A 1 101 ? 1.550 -1.216 7.618 1.00 81.31 101 GLN A C 1
ATOM 776 O O . GLN A 1 101 ? 1.584 -1.500 6.422 1.00 81.31 101 GLN A O 1
ATOM 781 N N . GLY A 1 102 ? 2.520 -1.570 8.466 1.00 83.06 102 GLY A N 1
ATOM 782 C CA . GLY A 1 102 ? 3.716 -2.310 8.071 1.00 83.06 102 GLY A CA 1
ATOM 783 C C . GLY A 1 102 ? 3.381 -3.659 7.438 1.00 83.06 102 GLY A C 1
ATOM 784 O O . GLY A 1 102 ? 3.875 -3.966 6.357 1.00 83.06 102 GLY A O 1
ATOM 785 N N . GLY A 1 103 ? 2.479 -4.435 8.046 1.00 84.94 103 GLY A N 1
ATOM 786 C CA . GLY A 1 103 ? 2.032 -5.718 7.501 1.00 84.94 103 GLY A CA 1
ATOM 787 C C . GLY A 1 103 ? 1.320 -5.581 6.151 1.00 84.94 103 GLY A C 1
ATOM 788 O O . GLY A 1 103 ? 1.633 -6.312 5.209 1.00 84.94 103 GLY A O 1
ATOM 789 N N . GLN A 1 104 ? 0.416 -4.604 6.020 1.00 84.56 104 GLN A N 1
ATOM 790 C CA . GLN A 1 104 ? -0.260 -4.319 4.752 1.00 84.56 104 GLN A CA 1
ATOM 791 C C . GLN A 1 104 ? 0.724 -3.893 3.657 1.00 84.56 104 GLN A C 1
ATOM 793 O O . GLN A 1 104 ? 0.604 -4.366 2.525 1.00 84.56 104 GLN A O 1
ATOM 798 N N . GLN A 1 105 ? 1.681 -3.014 3.967 1.00 82.56 105 GLN A N 1
ATOM 799 C CA . GLN A 1 105 ? 2.681 -2.520 3.016 1.00 82.56 105 GLN A CA 1
ATOM 800 C C . GLN A 1 105 ? 3.693 -3.597 2.619 1.00 82.56 105 GLN A C 1
ATOM 802 O O . GLN A 1 105 ? 4.008 -3.733 1.437 1.00 82.56 105 GLN A O 1
ATOM 807 N N . MET A 1 106 ? 4.147 -4.413 3.573 1.00 84.81 106 MET A N 1
ATOM 808 C CA . MET A 1 106 ? 5.073 -5.516 3.320 1.00 84.81 106 MET A CA 1
ATOM 809 C C . MET A 1 106 ? 4.464 -6.543 2.366 1.00 84.81 106 MET A C 1
ATOM 811 O O . MET A 1 106 ? 5.077 -6.853 1.346 1.00 84.81 106 MET A O 1
ATOM 815 N N . MET A 1 107 ? 3.250 -7.031 2.658 1.00 86.62 107 MET A N 1
ATOM 816 C CA . MET A 1 107 ? 2.594 -8.048 1.826 1.00 86.62 107 MET A CA 1
ATOM 817 C C . MET A 1 107 ? 2.434 -7.564 0.383 1.00 86.62 107 MET A C 1
ATOM 819 O O . MET A 1 107 ? 2.720 -8.285 -0.569 1.00 86.62 107 MET A O 1
ATOM 823 N N . GLY A 1 108 ? 2.037 -6.307 0.215 1.00 85.94 108 GLY A N 1
ATOM 824 C CA . GLY A 1 108 ? 1.920 -5.723 -1.108 1.00 85.94 108 GLY A CA 1
ATOM 825 C C . GLY A 1 108 ? 3.212 -5.490 -1.839 1.00 85.94 108 GLY A C 1
ATOM 826 O O . GLY A 1 108 ? 3.300 -5.810 -3.018 1.00 85.94 108 GLY A O 1
ATOM 827 N N . GLY A 1 109 ? 4.220 -4.968 -1.143 1.00 87.50 109 GLY A N 1
ATOM 828 C CA . GLY A 1 109 ? 5.550 -4.810 -1.709 1.00 87.50 109 GLY A CA 1
ATOM 829 C C . GLY A 1 109 ? 6.087 -6.140 -2.235 1.00 87.50 109 GLY A C 1
ATOM 830 O O . GLY A 1 109 ? 6.606 -6.184 -3.345 1.00 87.50 109 GLY A O 1
ATOM 831 N N . VAL A 1 110 ? 5.882 -7.233 -1.492 1.00 90.38 110 VAL A N 1
ATOM 832 C CA . VAL A 1 110 ? 6.253 -8.587 -1.928 1.00 90.38 110 VAL A CA 1
ATOM 833 C C . VAL A 1 110 ? 5.492 -8.996 -3.189 1.00 90.38 110 VAL A C 1
ATOM 835 O O . VAL A 1 110 ? 6.125 -9.383 -4.167 1.00 90.38 110 VAL A O 1
ATOM 838 N N . MET A 1 111 ? 4.160 -8.873 -3.218 1.00 91.94 111 MET A N 1
ATOM 839 C CA . MET A 1 111 ? 3.369 -9.235 -4.406 1.00 91.94 111 MET A CA 1
ATOM 840 C C . MET A 1 111 ? 3.768 -8.421 -5.641 1.00 91.94 111 MET A C 1
ATOM 842 O O . MET A 1 111 ? 3.859 -8.956 -6.741 1.00 91.94 111 MET A O 1
ATOM 846 N N . MET A 1 112 ? 4.055 -7.137 -5.448 1.00 91.38 112 MET A N 1
ATOM 847 C CA . MET A 1 112 ? 4.525 -6.236 -6.493 1.00 91.38 112 MET A CA 1
ATOM 848 C C . MET A 1 112 ? 5.896 -6.655 -7.024 1.00 91.38 112 MET A C 1
ATOM 850 O 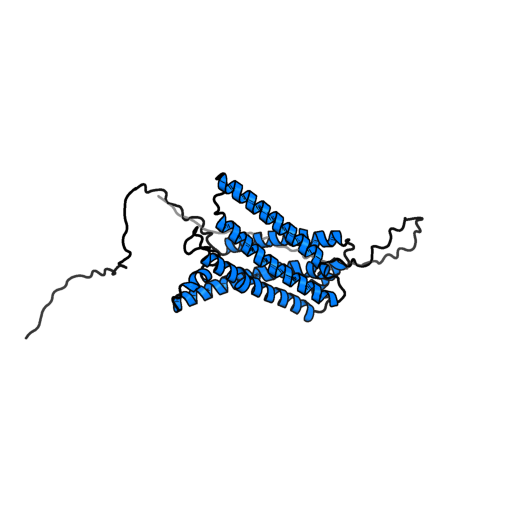O . MET A 1 112 ? 6.097 -6.711 -8.234 1.00 91.38 112 MET A O 1
ATOM 854 N N . VAL A 1 113 ? 6.840 -6.989 -6.142 1.00 91.00 113 VAL A N 1
ATOM 855 C CA . VAL A 1 113 ? 8.149 -7.511 -6.556 1.00 91.00 113 VAL A CA 1
ATOM 856 C C . VAL A 1 113 ? 7.989 -8.809 -7.345 1.00 91.00 113 VAL A C 1
ATOM 858 O O . VAL A 1 113 ? 8.586 -8.932 -8.410 1.00 91.00 113 VAL A O 1
ATOM 861 N N . LEU A 1 114 ? 7.158 -9.742 -6.870 1.00 91.44 114 LEU A N 1
ATOM 862 C CA . LEU A 1 114 ? 6.889 -11.003 -7.568 1.00 91.44 114 LEU A CA 1
ATOM 863 C C . LEU A 1 114 ? 6.283 -10.768 -8.955 1.00 91.44 114 LEU A C 1
ATOM 865 O O . LEU A 1 114 ? 6.724 -11.385 -9.921 1.00 91.44 114 LEU A O 1
ATOM 869 N N . LEU A 1 115 ? 5.330 -9.840 -9.071 1.00 91.44 115 LEU A N 1
ATOM 870 C CA . LEU A 1 115 ? 4.751 -9.479 -10.359 1.00 91.44 115 LEU A CA 1
ATOM 871 C C . LEU A 1 115 ? 5.796 -8.856 -11.297 1.00 91.44 115 LEU A C 1
ATOM 873 O O . LEU A 1 115 ? 5.886 -9.247 -12.456 1.00 91.44 115 LEU A O 1
ATOM 877 N N . GLY A 1 116 ? 6.631 -7.941 -10.799 1.00 88.62 116 GLY A N 1
ATOM 878 C CA . GLY A 1 116 ? 7.696 -7.327 -11.594 1.00 88.62 116 GLY A CA 1
ATOM 879 C C . GLY A 1 116 ? 8.744 -8.337 -12.073 1.00 88.62 116 GLY A C 1
ATOM 880 O O . GLY A 1 116 ? 9.227 -8.229 -13.199 1.00 88.62 116 GLY A O 1
ATOM 881 N N . LEU A 1 117 ? 9.065 -9.343 -11.252 1.00 89.62 117 LEU A N 1
ATOM 882 C CA . LEU A 1 117 ? 9.925 -10.462 -11.649 1.00 89.62 117 LEU A CA 1
ATOM 883 C C . LEU A 1 117 ? 9.271 -11.304 -12.747 1.00 89.62 117 LEU A C 1
ATOM 885 O O . LEU A 1 117 ? 9.912 -11.557 -13.762 1.00 89.62 117 LEU A O 1
ATOM 889 N N . HIS A 1 118 ? 7.999 -11.669 -12.593 1.00 90.31 118 HIS A N 1
ATOM 890 C CA . HIS A 1 118 ? 7.273 -12.429 -13.609 1.00 90.31 118 HIS A CA 1
ATOM 891 C C . HIS A 1 118 ? 7.190 -11.674 -14.947 1.00 90.31 118 HIS A C 1
ATOM 893 O O . HIS A 1 118 ? 7.486 -12.228 -16.000 1.00 90.31 118 HIS A O 1
ATOM 899 N N . LEU A 1 119 ? 6.878 -10.375 -14.918 1.00 88.38 119 LEU A N 1
ATOM 900 C CA . LEU A 1 119 ? 6.790 -9.550 -16.127 1.00 88.38 119 LEU A CA 1
ATOM 901 C C . LEU A 1 119 ? 8.149 -9.314 -16.804 1.00 88.38 119 LEU A C 1
ATOM 903 O O . LEU A 1 119 ? 8.200 -9.005 -17.998 1.00 88.38 119 LEU A O 1
ATOM 907 N N . SER A 1 120 ? 9.260 -9.457 -16.074 1.00 86.50 120 SER A N 1
ATOM 908 C CA . SER A 1 120 ? 10.602 -9.272 -16.640 1.00 86.50 120 SER A CA 1
ATOM 909 C C . SER A 1 120 ? 10.981 -10.323 -17.684 1.00 86.50 120 SER A C 1
ATOM 911 O O . SER A 1 120 ? 11.810 -10.045 -18.551 1.00 86.50 120 SER A O 1
ATOM 913 N N . GLU A 1 121 ? 10.297 -11.472 -17.694 1.00 79.62 121 GLU A N 1
ATOM 914 C CA . GLU A 1 121 ? 10.392 -12.470 -18.769 1.00 79.62 121 GLU A CA 1
ATOM 915 C C . GLU A 1 121 ? 10.032 -11.871 -20.145 1.00 79.62 121 GLU A C 1
ATOM 917 O O . GLU A 1 121 ? 10.513 -12.335 -21.174 1.00 79.62 121 GLU A O 1
ATOM 922 N N . GLY A 1 122 ? 9.260 -10.775 -20.172 1.00 71.69 122 GLY A N 1
ATOM 923 C CA . GLY A 1 122 ? 8.919 -10.009 -21.375 1.00 71.69 122 GLY A CA 1
ATOM 924 C C . GLY A 1 122 ? 10.007 -9.052 -21.892 1.00 71.69 122 GLY A C 1
ATOM 925 O O . GLY A 1 122 ? 9.725 -8.256 -22.787 1.00 71.69 122 GLY A O 1
ATOM 926 N N . GLY A 1 123 ? 11.225 -9.079 -21.334 1.00 80.50 123 GLY A N 1
ATOM 927 C CA . GLY A 1 123 ? 12.402 -8.377 -21.871 1.00 80.50 123 GLY A CA 1
ATOM 928 C C . GLY A 1 123 ? 12.698 -6.980 -21.304 1.00 80.50 123 GLY A C 1
ATOM 929 O O . GLY A 1 123 ? 13.683 -6.366 -21.709 1.00 80.50 123 GLY A O 1
ATOM 930 N N . LEU A 1 124 ? 11.897 -6.470 -20.360 1.00 86.00 124 LEU A N 1
ATOM 931 C CA . LEU A 1 124 ? 12.200 -5.239 -19.606 1.00 86.00 124 LEU A CA 1
ATOM 932 C C . LEU A 1 124 ? 12.702 -5.577 -18.196 1.00 86.00 124 LEU A C 1
ATOM 934 O O . LEU A 1 124 ? 12.384 -6.633 -17.651 1.00 86.00 124 LEU A O 1
ATOM 938 N N . SER A 1 125 ? 13.459 -4.670 -17.571 1.00 87.12 125 SER A N 1
ATOM 939 C CA . SER A 1 125 ? 14.001 -4.921 -16.230 1.00 87.12 125 SER A CA 1
ATOM 940 C C . SER A 1 125 ? 12.885 -5.041 -15.171 1.00 87.12 125 SER A C 1
ATOM 942 O O . SER A 1 125 ? 11.898 -4.297 -15.227 1.00 87.12 125 SER A O 1
ATOM 944 N N . PRO A 1 126 ? 13.038 -5.912 -14.150 1.00 88.19 126 PRO A N 1
ATOM 945 C CA . PRO A 1 126 ? 12.052 -6.043 -13.074 1.00 88.19 126 PRO A CA 1
ATOM 946 C C . PRO A 1 126 ? 11.767 -4.719 -12.353 1.00 88.19 126 PRO A C 1
ATOM 948 O O . PRO A 1 126 ? 10.639 -4.453 -11.943 1.00 88.19 126 PRO A O 1
ATOM 951 N N . LEU A 1 127 ? 12.791 -3.869 -12.207 1.00 88.50 127 LEU A N 1
ATOM 952 C CA . LEU A 1 127 ? 12.663 -2.559 -11.571 1.00 88.50 127 LEU A CA 1
ATOM 953 C C . LEU A 1 127 ? 11.768 -1.614 -12.385 1.00 88.50 127 LEU A C 1
ATOM 955 O O . LEU A 1 127 ? 10.934 -0.925 -11.801 1.00 88.50 127 LEU A O 1
ATOM 959 N N . ALA A 1 128 ? 11.892 -1.618 -13.715 1.00 89.94 128 ALA A N 1
ATOM 960 C CA . ALA A 1 128 ? 11.035 -0.823 -14.589 1.00 89.94 128 ALA A CA 1
ATOM 961 C C . ALA A 1 128 ? 9.571 -1.279 -14.506 1.00 89.94 128 ALA A C 1
ATOM 963 O O . ALA A 1 128 ? 8.674 -0.441 -14.396 1.00 89.94 128 ALA A O 1
ATOM 964 N N . TRP A 1 129 ? 9.328 -2.595 -14.473 1.00 92.25 129 TRP A N 1
ATOM 965 C CA . TRP A 1 129 ? 7.985 -3.137 -14.256 1.00 92.25 129 TRP A CA 1
ATOM 966 C C . TRP A 1 129 ? 7.418 -2.741 -12.901 1.00 92.25 129 TRP A C 1
ATOM 968 O O . TRP A 1 129 ? 6.303 -2.229 -12.852 1.00 92.25 129 TRP A O 1
ATOM 978 N N . TYR A 1 130 ? 8.201 -2.886 -11.826 1.00 91.50 130 TYR A N 1
ATOM 979 C CA . TYR A 1 130 ? 7.804 -2.460 -10.485 1.00 91.50 130 TYR A CA 1
ATOM 980 C C . TYR A 1 130 ? 7.424 -0.971 -10.451 1.00 91.50 130 TYR A C 1
ATOM 982 O O . TYR A 1 130 ? 6.372 -0.611 -9.923 1.00 91.50 130 TYR A O 1
ATOM 990 N N . GLY A 1 131 ? 8.248 -0.100 -11.041 1.00 89.75 131 GLY A N 1
ATOM 991 C CA . GLY A 1 131 ? 7.976 1.338 -11.104 1.00 89.75 131 GLY A CA 1
ATOM 992 C C . GLY A 1 131 ? 6.749 1.690 -11.940 1.00 89.75 131 GLY A C 1
ATOM 993 O O . GLY A 1 131 ? 6.046 2.649 -11.625 1.00 89.75 131 GLY A O 1
ATOM 994 N N . ALA A 1 132 ? 6.455 0.900 -12.971 1.00 91.62 132 ALA A N 1
ATOM 995 C CA . ALA A 1 132 ? 5.295 1.109 -13.823 1.00 91.62 132 ALA A CA 1
ATOM 996 C C . ALA A 1 132 ? 3.976 0.722 -13.155 1.00 91.62 132 ALA A C 1
ATOM 998 O O . ALA A 1 132 ? 2.994 1.446 -13.271 1.00 91.62 132 ALA A O 1
ATOM 999 N N . GLN A 1 133 ? 3.941 -0.406 -12.449 1.00 92.44 133 GLN A N 1
ATOM 1000 C CA . GLN A 1 133 ? 2.723 -0.904 -11.806 1.00 92.44 133 GLN A CA 1
ATOM 1001 C C . GLN A 1 133 ? 2.379 -0.146 -10.509 1.00 92.44 133 GLN A C 1
ATOM 1003 O O . GLN A 1 133 ? 1.205 -0.026 -10.173 1.00 92.44 133 GLN A O 1
ATOM 1008 N N . TYR A 1 134 ? 3.376 0.399 -9.799 1.00 90.00 134 TYR A N 1
ATOM 1009 C CA . TYR A 1 134 ? 3.212 1.066 -8.498 1.00 90.00 134 TYR A CA 1
ATOM 1010 C C . TYR A 1 134 ? 2.117 2.142 -8.420 1.00 90.00 134 TYR A C 1
ATOM 1012 O O . TYR A 1 134 ? 1.243 2.019 -7.558 1.00 90.00 134 TYR A O 1
ATOM 1020 N N . PRO A 1 135 ? 2.080 3.164 -9.295 1.00 88.38 135 PRO A N 1
ATOM 1021 C CA . PRO A 1 135 ? 1.049 4.198 -9.210 1.00 88.38 135 PRO A CA 1
ATOM 1022 C C . PRO A 1 135 ? -0.368 3.647 -9.426 1.00 88.38 135 PRO A C 1
ATOM 1024 O O . PRO A 1 135 ? -1.303 4.068 -8.744 1.00 88.38 135 PRO A O 1
ATOM 1027 N N . PHE A 1 136 ? -0.537 2.687 -10.340 1.00 90.50 136 PHE A N 1
ATOM 1028 C CA . PHE A 1 136 ? -1.839 2.062 -10.588 1.00 90.50 136 PHE A CA 1
ATOM 1029 C C . PHE A 1 136 ? -2.260 1.185 -9.415 1.00 90.50 136 PHE A C 1
ATOM 1031 O O . PHE A 1 136 ? -3.414 1.248 -8.989 1.00 90.50 136 PHE A O 1
ATOM 1038 N N . GLU A 1 137 ? -1.321 0.411 -8.866 1.00 90.75 137 GLU A N 1
ATOM 1039 C CA . GLU A 1 137 ? -1.595 -0.474 -7.743 1.00 90.75 137 GLU A CA 1
ATOM 1040 C C . GLU A 1 137 ? -2.061 0.313 -6.523 1.00 90.75 137 GLU A C 1
ATOM 1042 O O . GLU A 1 137 ? -3.083 -0.054 -5.953 1.00 90.75 137 GLU A O 1
ATOM 1047 N N . ILE A 1 138 ? -1.414 1.433 -6.178 1.00 87.69 138 ILE A N 1
ATOM 1048 C CA . ILE A 1 138 ? -1.852 2.285 -5.061 1.00 87.69 138 ILE A CA 1
ATOM 1049 C C . ILE A 1 138 ? -3.284 2.767 -5.251 1.00 87.69 138 ILE A C 1
ATOM 1051 O O . ILE A 1 138 ? -4.095 2.666 -4.327 1.00 87.69 138 ILE A O 1
ATOM 1055 N N . VAL A 1 139 ? -3.602 3.330 -6.419 1.00 88.62 139 VAL A N 1
ATOM 1056 C CA . VAL A 1 139 ? -4.914 3.944 -6.663 1.00 88.62 139 VAL A CA 1
ATOM 1057 C C . VAL A 1 139 ? -6.016 2.887 -6.599 1.00 88.62 139 VAL A C 1
ATOM 1059 O O . VAL A 1 139 ? -7.020 3.067 -5.898 1.00 88.62 139 VAL A O 1
ATOM 1062 N N . LEU A 1 140 ? -5.812 1.756 -7.278 1.00 91.88 140 LEU A N 1
ATOM 1063 C CA . LEU A 1 140 ? -6.752 0.638 -7.283 1.00 91.88 140 LEU A CA 1
ATOM 1064 C C . LEU A 1 140 ? -6.882 0.023 -5.884 1.00 91.88 140 LEU A C 1
ATOM 1066 O O . LEU A 1 140 ? -7.993 -0.075 -5.362 1.00 91.88 140 LEU A O 1
ATOM 1070 N N . THR A 1 141 ? -5.770 -0.322 -5.233 1.00 91.38 141 THR A N 1
ATOM 1071 C CA . THR A 1 141 ? -5.763 -0.934 -3.896 1.00 91.38 141 THR A CA 1
ATOM 1072 C C . THR A 1 141 ? -6.414 -0.018 -2.863 1.00 91.38 141 THR A C 1
ATOM 1074 O O . THR A 1 141 ? -7.203 -0.498 -2.050 1.00 91.38 141 THR A O 1
ATOM 1077 N N . THR A 1 142 ? -6.173 1.295 -2.904 1.00 88.06 142 THR A N 1
ATOM 1078 C CA . THR A 1 142 ? -6.825 2.265 -2.003 1.00 88.06 142 THR A CA 1
ATOM 1079 C C . THR A 1 142 ? -8.340 2.283 -2.211 1.00 88.06 142 THR A C 1
ATOM 1081 O O . THR A 1 142 ? -9.104 2.227 -1.243 1.00 88.06 142 THR A O 1
ATOM 1084 N N . THR A 1 143 ? -8.785 2.282 -3.470 1.00 89.00 143 THR A N 1
ATOM 1085 C CA . THR A 1 143 ? -10.211 2.252 -3.828 1.00 89.00 143 THR A CA 1
ATOM 1086 C C . THR A 1 143 ? -10.886 0.970 -3.331 1.00 89.00 143 THR A C 1
ATOM 1088 O O . THR A 1 143 ? -11.895 1.028 -2.621 1.00 89.00 143 THR A O 1
ATOM 1091 N N . PHE A 1 144 ? -10.304 -0.196 -3.632 1.00 91.81 144 PHE A N 1
ATOM 1092 C CA . PHE A 1 144 ? -10.853 -1.489 -3.218 1.00 91.81 144 PHE A CA 1
ATOM 1093 C C . PHE A 1 144 ? -10.776 -1.709 -1.709 1.00 91.81 144 PHE A C 1
ATOM 1095 O O . PHE A 1 144 ? -11.705 -2.271 -1.139 1.00 91.81 144 PHE A O 1
ATOM 1102 N N . THR A 1 145 ? -9.740 -1.207 -1.037 1.00 90.12 145 THR A N 1
ATOM 1103 C CA . THR A 1 145 ? -9.645 -1.212 0.432 1.00 90.12 145 THR A CA 1
ATOM 1104 C C . THR A 1 145 ? -10.823 -0.464 1.052 1.00 90.12 145 THR A C 1
ATOM 1106 O O . THR A 1 145 ? -11.449 -0.965 1.986 1.00 90.12 145 THR A O 1
ATOM 1109 N N . GLY A 1 146 ? -11.169 0.713 0.517 1.00 87.69 146 GLY A N 1
ATOM 1110 C CA . GLY A 1 146 ? -12.325 1.486 0.974 1.00 87.69 146 GLY A CA 1
ATOM 1111 C C . GLY A 1 146 ? -13.653 0.752 0.765 1.00 87.69 146 GLY A C 1
ATOM 1112 O O . GLY A 1 146 ? -14.500 0.737 1.662 1.00 87.69 146 GLY A O 1
ATOM 1113 N N . PHE A 1 147 ? -13.825 0.107 -0.392 1.00 90.38 147 PHE A N 1
ATOM 1114 C CA . PHE A 1 147 ? -15.005 -0.709 -0.688 1.00 90.38 147 PHE A CA 1
ATOM 1115 C C . PHE A 1 147 ? -15.109 -1.934 0.233 1.00 90.38 147 PHE A C 1
ATOM 1117 O O . PHE A 1 147 ? -16.131 -2.119 0.895 1.00 90.38 147 PHE A O 1
ATOM 1124 N N . LEU A 1 148 ? -14.042 -2.732 0.326 1.00 91.25 148 LEU A N 1
ATOM 1125 C CA . LEU A 1 148 ? -13.989 -3.957 1.127 1.00 91.25 148 LEU A CA 1
ATOM 1126 C C . LEU A 1 148 ? -14.168 -3.672 2.611 1.00 91.25 148 LEU A C 1
ATOM 1128 O O . LEU A 1 148 ? -14.893 -4.405 3.275 1.00 91.25 148 LEU A O 1
ATOM 1132 N N . ARG A 1 149 ? -13.588 -2.581 3.128 1.00 90.19 149 ARG A N 1
ATOM 1133 C CA . ARG A 1 149 ? -13.831 -2.141 4.506 1.00 90.19 149 ARG A CA 1
ATOM 1134 C C . ARG A 1 149 ? -15.328 -1.961 4.764 1.00 90.19 149 ARG A C 1
ATOM 1136 O O . ARG A 1 149 ? -15.863 -2.587 5.674 1.00 90.19 149 ARG A O 1
ATOM 1143 N N . LYS A 1 150 ? -16.015 -1.158 3.941 1.00 88.50 150 LYS A N 1
ATOM 1144 C CA . LYS A 1 150 ? -17.462 -0.911 4.088 1.00 88.50 150 LYS A CA 1
ATOM 1145 C C . LYS A 1 150 ? -18.273 -2.194 3.947 1.00 88.50 150 LYS A C 1
ATOM 1147 O O . LYS A 1 150 ? -19.244 -2.389 4.674 1.00 88.50 150 LYS A O 1
ATOM 1152 N N . TRP A 1 1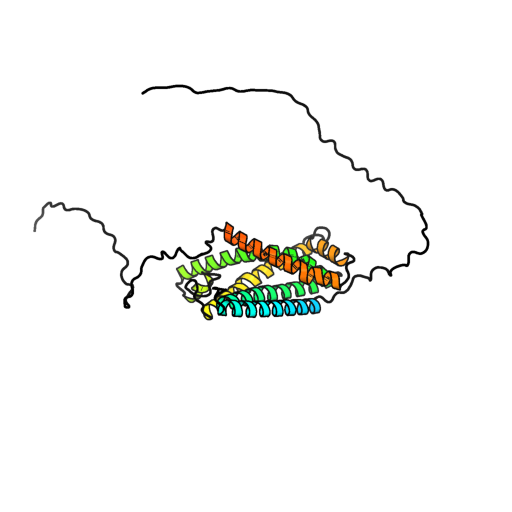51 ? -17.898 -3.047 3.000 1.00 91.00 151 TRP A N 1
ATOM 1153 C CA . TRP A 1 151 ? -18.578 -4.313 2.766 1.00 91.00 151 TRP A CA 1
ATOM 1154 C C . TRP A 1 151 ? -18.434 -5.264 3.963 1.00 91.00 151 TRP A C 1
ATOM 1156 O O . TRP A 1 151 ? -19.440 -5.798 4.432 1.00 91.00 151 TRP A O 1
ATOM 1166 N N . ILE A 1 152 ? -17.228 -5.409 4.519 1.00 90.75 152 ILE A N 1
ATOM 1167 C CA . ILE A 1 152 ? -16.967 -6.261 5.686 1.00 90.75 152 ILE A CA 1
ATOM 1168 C C . ILE A 1 152 ? -17.653 -5.709 6.934 1.00 90.75 152 ILE A C 1
ATOM 1170 O O . ILE A 1 152 ? -18.307 -6.476 7.631 1.00 90.75 152 ILE A O 1
ATOM 1174 N N . GLU A 1 153 ? -17.566 -4.402 7.204 1.00 89.88 153 GLU A N 1
ATOM 1175 C CA . GLU A 1 153 ? -18.244 -3.779 8.353 1.00 89.88 153 GLU A CA 1
ATOM 1176 C C . GLU A 1 153 ? -19.755 -4.023 8.324 1.00 89.88 153 GLU A C 1
ATOM 1178 O O . GLU A 1 153 ? -20.342 -4.419 9.332 1.00 89.88 153 GLU A O 1
ATOM 1183 N N . ARG A 1 154 ? -20.390 -3.798 7.165 1.00 91.56 154 ARG A N 1
ATOM 1184 C CA . ARG A 1 154 ? -21.830 -4.026 6.981 1.00 91.56 154 ARG A CA 1
ATOM 1185 C C . ARG A 1 154 ? -22.179 -5.495 7.169 1.00 91.56 154 ARG A C 1
ATOM 1187 O O . ARG A 1 154 ? -23.059 -5.806 7.959 1.00 91.56 154 ARG A O 1
ATOM 1194 N N . THR A 1 155 ? -21.442 -6.390 6.512 1.00 93.12 155 THR A N 1
ATOM 1195 C CA . THR A 1 155 ? -21.694 -7.835 6.585 1.00 93.12 155 THR A CA 1
ATOM 1196 C C . THR A 1 155 ? -21.526 -8.357 8.010 1.00 93.12 155 THR A C 1
ATOM 1198 O O . THR A 1 155 ? -22.389 -9.078 8.503 1.00 93.12 155 THR A O 1
ATOM 1201 N N . ALA A 1 156 ? -20.460 -7.949 8.704 1.00 91.62 156 ALA A N 1
ATOM 1202 C CA . ALA A 1 156 ? -20.215 -8.334 10.088 1.00 91.62 156 ALA A CA 1
ATOM 1203 C C . ALA A 1 156 ? -21.310 -7.808 11.023 1.00 91.62 156 ALA A C 1
ATOM 1205 O O . ALA A 1 156 ? -21.778 -8.553 11.880 1.00 91.62 156 ALA A O 1
ATOM 1206 N N . ARG A 1 157 ? -21.766 -6.563 10.833 1.00 90.75 157 ARG A N 1
ATOM 1207 C CA . ARG A 1 157 ? -22.865 -5.981 11.615 1.00 90.75 157 ARG A CA 1
ATOM 1208 C C . ARG A 1 157 ? -24.184 -6.714 11.378 1.00 90.75 157 ARG A C 1
ATOM 1210 O O . ARG A 1 157 ? -24.853 -7.077 12.341 1.00 90.75 157 ARG A O 1
ATOM 1217 N N . ASP A 1 158 ? -24.537 -6.968 10.123 1.00 92.38 158 ASP A N 1
ATOM 1218 C CA . ASP A 1 158 ? -25.768 -7.676 9.761 1.00 92.38 158 ASP A CA 1
ATOM 1219 C C . ASP A 1 158 ? -25.767 -9.105 10.314 1.00 92.38 158 ASP A C 1
ATOM 1221 O O . ASP A 1 158 ? -26.776 -9.581 10.838 1.00 92.38 158 ASP A O 1
ATOM 1225 N N . TRP A 1 159 ? -24.621 -9.785 10.245 1.00 93.00 159 TRP A N 1
ATOM 1226 C CA . TRP A 1 159 ? -24.458 -11.118 10.815 1.00 93.00 159 TRP A CA 1
ATOM 1227 C C . TRP A 1 159 ? -24.523 -11.094 12.335 1.00 93.00 159 TRP A C 1
ATOM 1229 O O . TRP A 1 159 ? -25.262 -11.889 12.904 1.00 93.00 159 TRP A O 1
ATOM 1239 N N . GLN A 1 160 ? -23.842 -10.157 12.994 1.00 90.19 160 GLN A N 1
ATOM 1240 C CA . GLN A 1 160 ? -23.887 -10.012 14.447 1.00 90.19 160 GLN A CA 1
ATOM 1241 C C . GLN A 1 160 ? -25.318 -9.768 14.947 1.00 90.19 160 GLN A C 1
ATOM 1243 O O . GLN A 1 160 ? -25.722 -10.355 15.948 1.00 90.19 160 GLN A O 1
ATOM 1248 N N . LEU A 1 161 ? -26.112 -8.962 14.234 1.00 91.56 161 LEU A N 1
ATOM 1249 C CA . LEU A 1 161 ? -2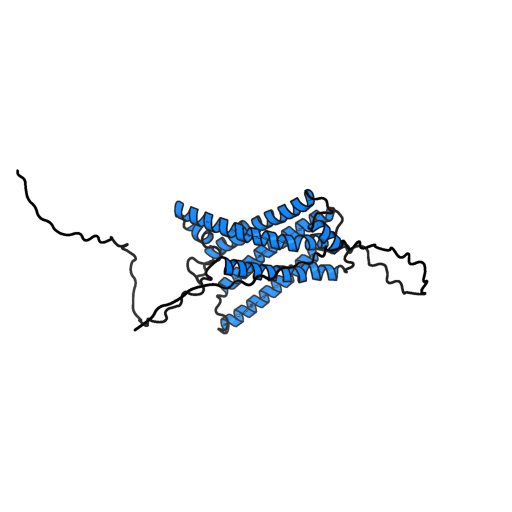7.520 -8.732 14.569 1.00 91.56 161 LEU A CA 1
ATOM 1250 C C . LEU A 1 161 ? -28.371 -10.005 14.443 1.00 91.56 161 LEU A C 1
ATOM 1252 O O . LEU A 1 161 ? -29.283 -10.207 15.245 1.00 91.56 161 LEU A O 1
ATOM 1256 N N . ARG A 1 162 ? -28.074 -10.868 13.462 1.00 93.81 162 ARG A N 1
ATOM 1257 C CA . ARG A 1 162 ? -28.812 -12.119 13.221 1.00 93.81 162 ARG A CA 1
ATOM 1258 C C . ARG A 1 162 ? -28.400 -13.248 14.160 1.00 93.81 162 ARG A C 1
ATOM 1260 O O . ARG A 1 162 ? -29.262 -13.949 14.675 1.00 93.81 162 ARG A O 1
ATOM 1267 N N . THR A 1 163 ? -27.102 -13.444 14.364 1.00 93.31 163 THR A N 1
ATOM 1268 C CA . THR A 1 163 ? -26.562 -14.597 15.097 1.00 93.31 163 THR A CA 1
ATOM 1269 C C . THR A 1 163 ? -26.292 -14.304 16.568 1.00 93.31 163 THR A C 1
ATOM 1271 O O . THR A 1 163 ? -26.177 -15.239 17.355 1.00 93.31 163 THR A O 1
ATOM 1274 N N . ARG A 1 164 ? -26.189 -13.021 16.949 1.00 91.25 164 ARG A N 1
ATOM 1275 C CA . ARG A 1 164 ? -25.750 -12.563 18.279 1.00 91.25 164 ARG A CA 1
ATOM 1276 C C . ARG A 1 164 ? -24.395 -13.137 18.701 1.00 91.25 164 ARG A C 1
ATOM 1278 O O . ARG A 1 164 ? -24.149 -13.363 19.879 1.00 91.25 164 ARG A O 1
ATOM 1285 N N . TRP A 1 165 ? -23.513 -13.402 17.741 1.00 90.75 165 TRP A N 1
ATOM 1286 C CA . TRP A 1 165 ? -22.179 -13.913 18.033 1.00 90.75 165 TRP A CA 1
ATOM 1287 C C . TRP A 1 165 ? -21.228 -12.790 18.452 1.00 90.75 165 TRP A C 1
ATOM 1289 O O . TRP A 1 165 ? -20.860 -11.941 17.638 1.00 90.75 165 TRP A O 1
ATOM 1299 N N . ASP A 1 166 ? -20.772 -12.824 19.703 1.00 86.00 166 ASP A N 1
ATOM 1300 C CA . ASP A 1 166 ? -19.904 -11.787 20.280 1.00 86.00 166 ASP A CA 1
ATOM 1301 C C . ASP A 1 166 ? -18.532 -11.682 19.599 1.00 86.00 166 ASP A C 1
ATOM 1303 O O . ASP A 1 166 ? -17.945 -10.601 19.531 1.00 86.00 166 ASP A O 1
ATOM 1307 N N . TRP A 1 167 ? -18.025 -12.780 19.029 1.00 88.69 167 TRP A N 1
ATOM 1308 C CA . TRP A 1 167 ? -16.731 -12.792 18.339 1.00 88.69 167 TRP A CA 1
ATOM 1309 C C . TRP A 1 167 ? -16.724 -11.973 17.036 1.00 88.69 167 TRP A C 1
ATOM 1311 O O . TRP A 1 167 ? -15.653 -11.618 16.549 1.00 88.69 167 TRP A O 1
ATOM 1321 N N . LEU A 1 168 ? -17.897 -11.631 16.483 1.00 89.06 168 LEU A N 1
ATOM 1322 C CA . LEU A 1 168 ? -18.020 -10.755 15.311 1.00 89.06 168 LEU A CA 1
ATOM 1323 C C . LEU A 1 168 ? -17.881 -9.267 15.659 1.00 89.06 168 LEU A C 1
ATOM 1325 O O . LEU A 1 168 ? -17.648 -8.458 14.759 1.00 89.06 168 LEU A O 1
ATOM 1329 N N . ALA A 1 169 ? -17.983 -8.898 16.940 1.00 87.94 169 ALA A N 1
ATOM 1330 C CA . ALA A 1 169 ? -17.956 -7.503 17.375 1.00 87.94 169 ALA A CA 1
ATOM 1331 C C . ALA A 1 169 ? -16.719 -6.718 16.885 1.00 87.94 169 ALA A C 1
ATOM 1333 O O . ALA A 1 169 ? -16.903 -5.602 16.393 1.00 87.94 169 ALA A O 1
ATOM 1334 N N . PRO A 1 170 ? -15.484 -7.271 16.910 1.00 87.38 170 PRO A N 1
ATOM 1335 C CA . PRO A 1 170 ? -14.321 -6.582 16.355 1.00 87.38 170 PRO A CA 1
ATOM 1336 C C . PRO A 1 170 ? -14.465 -6.307 14.854 1.00 87.38 170 PRO A C 1
ATOM 1338 O O . PRO A 1 170 ? -14.115 -5.230 14.385 1.00 87.38 170 PRO A O 1
ATOM 1341 N N . TYR A 1 171 ? -15.044 -7.236 14.092 1.00 88.62 171 TYR A N 1
ATOM 1342 C CA . TYR A 1 171 ? -15.179 -7.098 12.641 1.00 88.62 171 TYR A CA 1
ATOM 1343 C C . TYR A 1 171 ? -16.242 -6.070 12.230 1.00 88.62 171 TYR A C 1
ATOM 1345 O O . TYR A 1 171 ? -16.127 -5.477 11.156 1.00 88.62 171 TYR A O 1
ATOM 1353 N N . ALA A 1 172 ? -17.241 -5.826 13.084 1.00 87.56 172 ALA A N 1
ATOM 1354 C CA . ALA A 1 172 ? -18.274 -4.808 12.882 1.00 87.56 172 ALA A CA 1
ATOM 1355 C C . ALA A 1 172 ? -17.807 -3.377 13.227 1.00 87.56 172 ALA A C 1
ATOM 1357 O O . ALA A 1 172 ? -18.449 -2.403 12.818 1.00 87.56 172 ALA A O 1
ATOM 1358 N N . LEU A 1 173 ? -16.701 -3.249 13.971 1.00 83.69 173 LEU A N 1
ATOM 1359 C CA . LEU A 1 173 ? -16.121 -1.992 14.455 1.00 83.69 173 LEU A CA 1
ATOM 1360 C C . LEU A 1 173 ? -14.663 -1.847 13.989 1.00 83.69 173 LEU A C 1
ATOM 1362 O O . LEU A 1 173 ? -13.731 -1.771 14.791 1.00 83.69 173 LEU A O 1
ATOM 1366 N N . VAL A 1 174 ? -14.457 -1.815 12.670 1.00 81.50 174 VAL A N 1
ATOM 1367 C CA . VAL A 1 174 ? -13.120 -1.680 12.069 1.00 81.50 174 VAL A CA 1
ATOM 1368 C C . VAL A 1 174 ? -12.410 -0.427 12.571 1.00 81.50 174 VAL A C 1
ATOM 1370 O O . VAL A 1 174 ? -12.972 0.666 12.609 1.00 81.50 174 VAL A O 1
ATOM 1373 N N . GLY A 1 175 ? -11.133 -0.587 12.912 1.00 76.69 175 GLY A N 1
ATOM 1374 C CA . GLY A 1 175 ? -10.288 0.500 13.399 1.00 76.69 175 GLY A CA 1
ATOM 1375 C C . GLY A 1 175 ? -10.367 0.731 14.907 1.00 76.69 175 GLY A C 1
ATOM 1376 O O . GLY A 1 175 ? -9.616 1.562 15.407 1.00 76.69 175 GLY A O 1
ATOM 1377 N N . GLN A 1 176 ? -11.204 -0.011 15.641 1.00 83.81 176 GLN A N 1
ATOM 1378 C CA . GLN A 1 176 ? -11.220 0.018 17.106 1.00 83.81 176 GLN A CA 1
ATOM 1379 C C . GLN A 1 176 ? -10.376 -1.115 17.695 1.00 83.81 176 GLN A C 1
ATOM 1381 O O . GLN A 1 176 ? -10.427 -2.256 17.238 1.00 83.81 176 GLN A O 1
ATOM 1386 N N . TYR A 1 177 ? -9.604 -0.797 18.734 1.00 82.94 177 TYR A N 1
ATOM 1387 C CA . TYR A 1 177 ? -8.712 -1.738 19.424 1.00 82.94 177 TYR A CA 1
ATOM 1388 C C . TYR A 1 177 ? -9.309 -2.342 20.695 1.00 82.94 177 TYR A C 1
ATOM 1390 O O . TYR A 1 177 ? -8.659 -3.137 21.371 1.00 82.94 177 TYR A O 1
ATOM 1398 N N . GLY A 1 178 ? -10.555 -2.000 20.991 1.00 87.69 178 GLY A N 1
ATOM 1399 C CA . GLY A 1 178 ? -11.329 -2.489 22.114 1.00 87.69 178 GLY A CA 1
ATOM 1400 C C . GLY A 1 178 ? -12.814 -2.197 21.885 1.00 87.69 178 GLY A C 1
ATOM 1401 O O . GLY A 1 178 ? -13.160 -1.488 20.938 1.00 87.69 178 GLY A O 1
ATOM 1402 N N . PRO A 1 179 ? -13.698 -2.736 22.739 1.00 85.44 179 PRO A N 1
ATOM 1403 C CA . PRO A 1 179 ? -15.142 -2.520 22.643 1.00 85.44 179 PRO A CA 1
ATOM 1404 C C . PRO A 1 179 ? -15.540 -1.058 22.886 1.00 85.44 179 PRO A C 1
ATOM 1406 O O . PRO A 1 179 ? -16.559 -0.607 22.368 1.00 85.44 179 PRO A O 1
ATOM 1409 N N . ASN A 1 180 ? -14.734 -0.326 23.661 1.00 85.06 180 ASN A N 1
ATOM 1410 C CA . ASN A 1 180 ? -14.941 1.083 23.965 1.00 85.06 180 ASN A CA 1
ATOM 1411 C C . ASN A 1 180 ? -13.838 1.944 23.325 1.00 85.06 180 ASN A C 1
ATOM 1413 O O . ASN A 1 180 ? -12.692 1.498 23.225 1.00 85.06 180 ASN A O 1
ATOM 1417 N N . PRO A 1 181 ? -14.141 3.194 22.926 1.00 76.88 181 PRO A N 1
ATOM 1418 C CA . PRO A 1 181 ? -13.127 4.133 22.456 1.00 76.88 181 PRO A CA 1
ATOM 1419 C C . PRO A 1 181 ? -12.030 4.351 23.507 1.00 76.88 181 PRO A C 1
ATOM 1421 O O . PRO A 1 181 ? -12.330 4.594 24.672 1.00 76.88 181 PRO A O 1
ATOM 1424 N N . GLY A 1 182 ? -10.765 4.273 23.090 1.00 75.50 182 GLY A N 1
ATOM 1425 C CA . GLY A 1 182 ? -9.607 4.435 23.979 1.00 75.50 182 GLY A CA 1
ATOM 1426 C C . GLY A 1 182 ? -9.215 3.182 24.771 1.00 75.50 182 GLY A C 1
ATOM 1427 O O . GLY A 1 182 ? -8.156 3.187 25.392 1.00 75.50 182 GLY A O 1
ATOM 1428 N N . ASP A 1 183 ? -10.010 2.107 24.723 1.00 84.12 183 ASP A N 1
ATOM 1429 C CA . ASP A 1 183 ? -9.622 0.807 25.277 1.00 84.12 183 ASP A CA 1
ATOM 1430 C C . ASP A 1 183 ? -8.719 0.038 24.298 1.00 84.12 183 ASP A C 1
ATOM 1432 O O . ASP A 1 183 ? -8.880 0.113 23.074 1.00 84.12 183 ASP A O 1
ATOM 1436 N N . PHE A 1 184 ? -7.787 -0.740 24.846 1.00 86.81 184 PHE A N 1
ATOM 1437 C CA . PHE A 1 184 ? -6.880 -1.590 24.084 1.00 86.81 184 PHE A CA 1
ATOM 1438 C C . PHE A 1 184 ? -6.919 -3.026 24.602 1.00 86.81 184 PHE A C 1
ATOM 1440 O O . PHE A 1 184 ? -6.515 -3.322 25.729 1.00 86.81 184 PHE A O 1
ATOM 1447 N N . ARG A 1 185 ? -7.320 -3.955 23.731 1.00 88.38 185 ARG A N 1
ATOM 1448 C CA . ARG A 1 185 ? -7.334 -5.395 23.997 1.00 88.38 185 ARG A CA 1
ATOM 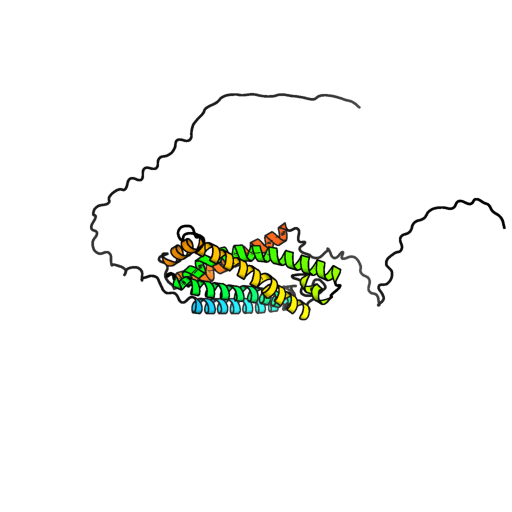1449 C C . ARG A 1 185 ? -6.552 -6.148 22.928 1.00 88.38 185 ARG A C 1
ATOM 1451 O O . ARG A 1 185 ? -6.834 -6.030 21.738 1.00 88.38 185 ARG A O 1
ATOM 1458 N N . CYS A 1 186 ? -5.624 -7.009 23.349 1.00 88.12 186 CYS A N 1
ATOM 1459 C CA . CYS A 1 186 ? -4.810 -7.809 22.424 1.00 88.12 186 CYS A CA 1
ATOM 1460 C C . CYS A 1 186 ? -5.649 -8.721 21.517 1.00 88.12 186 CYS A C 1
ATOM 1462 O O . CYS A 1 186 ? -5.317 -8.883 20.346 1.00 88.12 186 CYS A O 1
ATOM 1464 N N . SER A 1 187 ? -6.751 -9.285 22.027 1.00 91.50 187 SER A N 1
ATOM 1465 C CA . SER A 1 187 ? -7.668 -10.101 21.221 1.00 91.50 187 SER A CA 1
ATOM 1466 C C . SER A 1 187 ? -8.321 -9.285 20.104 1.00 91.50 187 SER A C 1
ATOM 1468 O O . SER A 1 187 ? -8.322 -9.707 18.951 1.00 91.50 187 SER A O 1
ATOM 1470 N N . TRP A 1 188 ? -8.798 -8.076 20.415 1.00 91.69 188 TRP A N 1
ATOM 1471 C CA . TRP A 1 188 ? -9.346 -7.143 19.427 1.00 91.69 188 TRP A CA 1
ATOM 1472 C C . TRP A 1 188 ? -8.300 -6.737 18.399 1.00 91.69 188 TRP A C 1
ATOM 1474 O O . TRP A 1 188 ? -8.575 -6.781 17.203 1.00 91.69 188 TRP A O 1
ATOM 1484 N N . TYR A 1 189 ? -7.087 -6.411 18.847 1.00 90.81 189 TYR A N 1
ATOM 1485 C CA . TYR A 1 189 ? -5.975 -6.130 17.949 1.00 90.81 189 TYR A CA 1
ATOM 1486 C C . TYR A 1 189 ? -5.702 -7.293 16.986 1.00 90.81 189 TYR A C 1
ATOM 1488 O O . TYR A 1 189 ? -5.583 -7.049 15.789 1.00 90.81 189 TYR A O 1
ATOM 1496 N N . ALA A 1 190 ? -5.661 -8.542 17.461 1.00 91.69 190 ALA A N 1
ATOM 1497 C CA . ALA A 1 190 ? -5.439 -9.705 16.601 1.00 91.69 190 ALA A CA 1
ATOM 1498 C C . ALA A 1 190 ? -6.529 -9.836 15.523 1.00 91.69 190 ALA A C 1
ATOM 1500 O O . ALA A 1 190 ? -6.212 -10.008 14.345 1.00 91.69 190 ALA A O 1
ATOM 1501 N N . HIS A 1 191 ? -7.803 -9.667 15.892 1.00 91.56 191 HIS A N 1
ATOM 1502 C CA . HIS A 1 191 ? -8.908 -9.667 14.929 1.00 91.56 191 HIS A CA 1
ATOM 1503 C C . HIS A 1 191 ? -8.807 -8.511 13.927 1.00 91.56 191 HIS A C 1
ATOM 1505 O O . HIS A 1 191 ? -8.940 -8.739 12.726 1.00 91.56 191 HIS A O 1
ATOM 1511 N N . GLN A 1 192 ? -8.503 -7.294 14.388 1.00 89.69 192 GLN A N 1
ATOM 1512 C CA . GLN A 1 192 ? -8.288 -6.130 13.521 1.00 89.69 192 GLN A CA 1
ATOM 1513 C C . GLN A 1 192 ? -7.092 -6.315 12.588 1.00 89.69 192 GLN A C 1
ATOM 1515 O O . GLN A 1 192 ? -7.128 -5.871 11.446 1.00 89.69 192 GLN A O 1
ATOM 1520 N N . PHE A 1 193 ? -6.026 -6.958 13.057 1.00 89.94 193 PHE A N 1
ATOM 1521 C CA . PHE A 1 193 ? -4.834 -7.243 12.270 1.00 89.94 193 PHE A CA 1
ATOM 1522 C C . PHE A 1 193 ? -5.146 -8.250 11.160 1.00 89.94 193 PHE A C 1
ATOM 1524 O O . PHE A 1 193 ? -4.883 -7.980 9.988 1.00 89.94 193 PHE A O 1
ATOM 1531 N N . VAL A 1 194 ? -5.804 -9.361 11.509 1.00 91.44 194 VAL A N 1
ATOM 1532 C CA . VAL A 1 194 ? -6.307 -10.355 10.548 1.00 91.44 194 VAL A CA 1
ATOM 1533 C C . VAL A 1 194 ? -7.254 -9.706 9.544 1.00 91.44 194 VAL A C 1
ATOM 1535 O O . VAL A 1 194 ? -7.113 -9.907 8.343 1.00 91.44 194 VAL A O 1
ATOM 1538 N N . GLN A 1 195 ? -8.192 -8.883 10.004 1.00 90.75 195 GLN A N 1
ATOM 1539 C CA . GLN A 1 195 ? -9.135 -8.194 9.133 1.00 90.75 195 GLN A CA 1
ATOM 1540 C C . GLN A 1 195 ? -8.432 -7.221 8.183 1.00 90.75 195 GLN A C 1
ATOM 1542 O O . GLN A 1 195 ? -8.676 -7.245 6.978 1.00 90.75 195 GLN A O 1
ATOM 1547 N N . ALA A 1 196 ? -7.535 -6.387 8.709 1.00 88.50 196 ALA A N 1
ATOM 1548 C CA . ALA A 1 196 ? -6.807 -5.399 7.929 1.00 88.50 196 ALA A CA 1
ATOM 1549 C C . ALA A 1 196 ? -5.937 -6.058 6.856 1.00 88.50 196 ALA A C 1
ATOM 1551 O O . ALA A 1 196 ? -5.923 -5.587 5.719 1.00 88.50 196 ALA A O 1
ATOM 1552 N N . ILE A 1 197 ? -5.229 -7.138 7.186 1.00 90.88 197 ILE A N 1
ATOM 1553 C CA . ILE A 1 197 ? -4.298 -7.782 6.256 1.00 90.88 197 ILE A CA 1
ATOM 1554 C C . ILE A 1 197 ? -5.009 -8.805 5.377 1.00 90.88 197 ILE A C 1
ATOM 1556 O O . ILE A 1 197 ? -4.930 -8.694 4.161 1.00 90.88 197 ILE A O 1
ATOM 1560 N N . LEU A 1 198 ? -5.701 -9.786 5.956 1.00 92.12 198 LEU A N 1
ATOM 1561 C CA . LEU A 1 198 ? -6.213 -10.944 5.217 1.00 92.12 198 LEU A CA 1
ATOM 1562 C C . LEU A 1 198 ? -7.583 -10.710 4.585 1.00 92.12 198 LEU A C 1
ATOM 1564 O O . LEU A 1 198 ? -7.843 -11.251 3.517 1.00 92.12 198 LEU A O 1
ATOM 1568 N N . LEU A 1 199 ? -8.459 -9.925 5.216 1.00 91.81 199 LEU A N 1
ATOM 1569 C CA . LEU A 1 199 ? -9.821 -9.723 4.702 1.00 91.81 199 LEU A CA 1
ATOM 1570 C C . LEU A 1 199 ? -9.943 -8.475 3.825 1.00 91.81 199 LEU A C 1
ATOM 1572 O O . LEU A 1 199 ? -10.743 -8.450 2.896 1.00 91.81 199 LEU A O 1
ATOM 1576 N N . ILE A 1 200 ? -9.153 -7.439 4.109 1.00 91.50 200 ILE A N 1
ATOM 1577 C CA . ILE A 1 200 ? -9.196 -6.172 3.372 1.00 91.50 200 ILE A CA 1
ATOM 1578 C C . ILE A 1 200 ? -7.980 -6.041 2.455 1.00 91.50 200 ILE A C 1
ATOM 1580 O O . ILE A 1 200 ? -8.134 -5.960 1.239 1.00 91.50 200 ILE A O 1
ATOM 1584 N N . GLY A 1 201 ? -6.775 -6.014 3.029 1.00 90.50 201 GLY A N 1
ATOM 1585 C CA . GLY A 1 201 ? -5.554 -5.659 2.308 1.00 90.50 201 GLY A CA 1
ATOM 1586 C C . GLY A 1 201 ? -5.210 -6.639 1.191 1.00 90.50 201 GLY A C 1
ATOM 1587 O O . GLY A 1 201 ? -5.059 -6.235 0.043 1.00 90.50 201 GLY A O 1
ATOM 1588 N N . LEU A 1 202 ? -5.112 -7.928 1.510 1.00 93.12 202 LEU A N 1
ATOM 1589 C CA . LEU A 1 202 ? -4.737 -8.965 0.555 1.00 93.12 202 LEU A CA 1
ATOM 1590 C C . LEU A 1 202 ? -5.760 -9.079 -0.590 1.00 93.12 202 LEU A C 1
ATOM 1592 O O . LEU A 1 202 ? -5.330 -8.996 -1.739 1.00 93.12 202 LEU A O 1
ATOM 1596 N N . PRO A 1 203 ? -7.085 -9.162 -0.352 1.00 94.94 203 PRO A N 1
ATOM 1597 C CA . PRO A 1 203 ? -8.058 -9.194 -1.441 1.00 94.94 203 PRO A CA 1
ATOM 1598 C C . PRO A 1 203 ? -8.046 -7.922 -2.295 1.00 94.94 203 PRO A C 1
ATOM 1600 O O . PRO A 1 203 ? -8.079 -8.029 -3.519 1.00 94.94 203 PRO A O 1
ATOM 1603 N N . ALA A 1 204 ? -7.923 -6.729 -1.691 1.00 93.81 204 ALA A N 1
ATOM 1604 C CA . ALA A 1 204 ? -7.803 -5.476 -2.444 1.00 93.81 204 ALA A CA 1
ATOM 1605 C C . ALA A 1 204 ? -6.609 -5.510 -3.409 1.00 93.81 204 ALA A C 1
ATOM 1607 O O . ALA A 1 204 ? -6.738 -5.129 -4.573 1.00 93.81 204 ALA A O 1
ATOM 1608 N N . ARG A 1 205 ? -5.462 -6.011 -2.936 1.00 93.06 205 ARG A N 1
ATOM 1609 C CA . ARG A 1 205 ? -4.243 -6.141 -3.741 1.00 93.06 205 ARG A CA 1
ATOM 1610 C C . ARG A 1 205 ? -4.360 -7.216 -4.814 1.00 93.06 205 ARG A C 1
ATOM 1612 O O . ARG A 1 205 ? -3.941 -6.973 -5.937 1.00 93.06 205 ARG A O 1
ATOM 1619 N N . VAL A 1 206 ? -4.959 -8.370 -4.515 1.00 95.19 206 VAL A N 1
ATOM 1620 C CA . VAL A 1 206 ? -5.207 -9.427 -5.515 1.00 95.19 206 VAL A CA 1
ATOM 1621 C C . VAL A 1 206 ? -6.077 -8.896 -6.654 1.00 95.19 206 VAL A C 1
ATOM 1623 O O . VAL A 1 206 ? -5.737 -9.094 -7.817 1.00 95.19 206 VAL A O 1
ATOM 1626 N N . VAL A 1 207 ? -7.154 -8.169 -6.340 1.00 95.38 207 VAL A N 1
ATOM 1627 C CA . VAL A 1 207 ? -8.016 -7.547 -7.358 1.00 95.38 207 VAL A CA 1
ATOM 1628 C C . VAL A 1 207 ? -7.249 -6.487 -8.151 1.00 95.38 207 VAL A C 1
ATOM 1630 O O . VAL A 1 207 ? -7.292 -6.491 -9.377 1.00 95.38 207 VAL A O 1
ATOM 1633 N N . SER A 1 208 ? -6.510 -5.610 -7.469 1.00 94.44 208 SER A N 1
ATOM 1634 C CA . SER A 1 208 ? -5.702 -4.551 -8.087 1.00 94.44 208 SER A CA 1
ATOM 1635 C C . SER A 1 208 ? -4.666 -5.104 -9.074 1.00 94.44 208 SER A C 1
ATOM 1637 O O . SER A 1 208 ? -4.652 -4.733 -10.249 1.00 94.44 208 SER A O 1
ATOM 1639 N N . LEU A 1 209 ? -3.856 -6.070 -8.634 1.00 94.06 209 LEU A N 1
ATOM 1640 C CA . LEU A 1 209 ? -2.852 -6.732 -9.466 1.00 94.06 209 LEU A CA 1
ATOM 1641 C C . LEU A 1 209 ? -3.494 -7.556 -10.584 1.00 94.06 209 LEU A C 1
ATOM 1643 O O . LEU A 1 209 ? -2.972 -7.580 -11.694 1.00 94.06 209 LEU A O 1
ATOM 1647 N N . GLY A 1 210 ? -4.646 -8.179 -10.325 1.00 94.44 210 GLY A N 1
ATOM 1648 C CA . GLY A 1 210 ? -5.431 -8.878 -11.339 1.00 94.44 210 GLY A CA 1
ATOM 1649 C C . GLY A 1 210 ? -5.909 -7.947 -12.455 1.00 94.44 210 GLY A C 1
ATOM 1650 O O . GLY A 1 210 ? -5.818 -8.305 -13.625 1.00 94.44 210 GLY A O 1
ATOM 1651 N N . LEU A 1 211 ? -6.349 -6.729 -12.123 1.00 94.12 211 LEU A N 1
ATOM 1652 C CA . LEU A 1 211 ? -6.729 -5.715 -13.113 1.00 94.12 211 LEU A CA 1
ATOM 1653 C C . LEU A 1 211 ? -5.524 -5.185 -13.891 1.00 94.12 211 LEU A C 1
ATOM 1655 O O . LEU A 1 211 ? -5.621 -5.000 -15.103 1.00 94.12 211 LEU A O 1
ATOM 1659 N N . ILE A 1 212 ? -4.384 -4.978 -13.225 1.00 93.00 212 ILE A N 1
ATOM 1660 C CA . ILE A 1 212 ? -3.128 -4.607 -13.893 1.00 93.00 212 ILE A CA 1
ATOM 1661 C C . ILE A 1 212 ? -2.727 -5.698 -14.888 1.00 93.00 212 ILE A C 1
ATOM 1663 O O . ILE A 1 212 ? -2.494 -5.397 -16.059 1.00 93.00 212 ILE A O 1
ATOM 1667 N N . MET A 1 213 ? -2.730 -6.960 -14.459 1.00 91.88 213 MET A N 1
ATOM 1668 C CA . MET A 1 213 ? -2.448 -8.103 -15.325 1.00 91.88 213 MET A CA 1
ATOM 1669 C C . MET A 1 213 ? -3.440 -8.208 -16.478 1.00 91.88 213 MET A C 1
ATOM 1671 O O . MET A 1 213 ? -3.020 -8.327 -17.624 1.00 91.88 213 MET A O 1
ATOM 1675 N N . GLY A 1 214 ? -4.739 -8.074 -16.208 1.00 89.69 214 GLY A N 1
ATOM 1676 C CA . GLY A 1 214 ? -5.773 -8.030 -17.240 1.00 89.69 214 GLY A CA 1
ATOM 1677 C C . GLY A 1 214 ? -5.542 -6.906 -18.252 1.00 89.69 214 GLY A C 1
ATOM 1678 O O . GLY A 1 214 ? -5.698 -7.110 -19.450 1.00 89.69 214 GLY A O 1
ATOM 1679 N N . SER A 1 215 ? -5.100 -5.728 -17.803 1.00 89.62 215 SER A N 1
ATOM 1680 C CA . SER A 1 215 ? -4.776 -4.611 -18.700 1.00 89.62 215 SER A CA 1
ATOM 1681 C C . SER A 1 215 ? -3.550 -4.880 -19.575 1.00 89.62 215 SER A C 1
ATOM 1683 O O . SER A 1 215 ? -3.461 -4.347 -20.676 1.00 89.62 215 SER A O 1
ATOM 1685 N N . LEU A 1 216 ? -2.602 -5.693 -19.102 1.00 89.62 216 LEU A N 1
ATOM 1686 C CA . LEU A 1 216 ? -1.412 -6.083 -19.858 1.00 89.62 216 LEU A CA 1
ATOM 1687 C C . LEU A 1 216 ? -1.710 -7.203 -20.860 1.00 89.62 216 LEU A C 1
ATOM 1689 O O . LEU A 1 216 ? -1.093 -7.236 -21.919 1.00 89.62 216 LEU A O 1
ATOM 1693 N N . THR A 1 217 ? -2.645 -8.102 -20.542 1.00 88.06 217 THR A N 1
ATOM 1694 C CA . THR A 1 217 ? -2.994 -9.241 -21.403 1.00 88.06 217 THR A CA 1
ATOM 1695 C C . THR A 1 217 ? -4.062 -8.908 -22.441 1.00 88.06 217 THR A C 1
ATOM 1697 O O . THR A 1 217 ? -4.010 -9.431 -23.550 1.00 88.06 217 THR A O 1
ATOM 1700 N N . LEU A 1 218 ? -5.030 -8.050 -22.105 1.00 89.81 218 LEU A N 1
ATOM 1701 C CA . LEU A 1 218 ? -6.165 -7.735 -22.979 1.00 89.81 218 LEU A CA 1
ATOM 1702 C C . LEU A 1 218 ? -5.905 -6.547 -23.907 1.00 89.81 218 LEU A C 1
ATOM 1704 O O . LEU A 1 218 ? -6.486 -6.484 -24.991 1.00 89.81 218 LEU A O 1
ATOM 1708 N N . LEU A 1 219 ? -5.074 -5.584 -23.495 1.00 84.69 219 LEU A N 1
ATOM 1709 C CA . LEU A 1 219 ? -4.779 -4.411 -24.315 1.00 84.69 219 LEU A CA 1
ATOM 1710 C C . LEU A 1 219 ? -3.511 -4.638 -25.141 1.00 84.69 219 LEU A C 1
ATOM 1712 O O . LEU A 1 219 ? -2.519 -5.153 -24.623 1.00 84.69 219 LEU A O 1
ATOM 1716 N N . PRO A 1 220 ? -3.477 -4.166 -26.399 1.00 84.75 220 PRO A N 1
ATOM 1717 C CA . PRO A 1 220 ? -2.231 -4.064 -27.142 1.00 84.75 220 PRO A CA 1
ATOM 1718 C C . PRO A 1 220 ? -1.183 -3.292 -26.331 1.00 84.75 220 PRO A C 1
ATOM 1720 O O . PRO A 1 220 ? -1.498 -2.278 -25.707 1.00 84.75 220 PRO A O 1
ATOM 1723 N N . ALA A 1 221 ? 0.085 -3.707 -26.398 1.00 78.19 221 ALA A N 1
ATOM 1724 C CA . ALA A 1 221 ? 1.170 -3.077 -25.636 1.00 78.19 221 ALA A CA 1
ATOM 1725 C C . ALA A 1 221 ? 1.314 -1.559 -25.890 1.00 78.19 221 ALA A C 1
ATOM 1727 O O . ALA A 1 221 ? 1.806 -0.831 -25.034 1.00 78.19 221 ALA A O 1
ATOM 1728 N N . ALA A 1 222 ? 0.865 -1.071 -27.051 1.00 80.31 222 ALA A N 1
ATOM 1729 C CA . ALA A 1 222 ? 0.843 0.353 -27.391 1.00 80.31 222 ALA A CA 1
ATOM 1730 C C . ALA A 1 222 ? -0.232 1.163 -26.639 1.00 80.31 222 ALA A C 1
ATOM 1732 O O . ALA A 1 222 ? -0.144 2.384 -26.584 1.00 80.31 222 ALA A O 1
ATOM 1733 N N . LEU A 1 223 ? -1.245 0.494 -26.083 1.00 83.94 223 LEU A N 1
ATOM 1734 C CA . LEU A 1 223 ? -2.371 1.103 -25.373 1.00 83.94 223 LEU A CA 1
ATOM 1735 C C . LEU A 1 223 ? -2.360 0.790 -23.874 1.00 83.94 223 LEU A C 1
ATOM 1737 O O . LEU A 1 223 ? -3.065 1.449 -23.115 1.00 83.94 223 LEU A O 1
ATOM 1741 N N . SER A 1 224 ? -1.567 -0.193 -23.433 1.00 88.81 224 SER A N 1
ATOM 1742 C CA . SER A 1 224 ? -1.426 -0.500 -22.012 1.00 88.81 224 SER A CA 1
ATOM 1743 C C . SER A 1 224 ? -0.617 0.599 -21.308 1.00 88.81 224 SER A C 1
ATOM 1745 O O . SER A 1 224 ? 0.588 0.729 -21.558 1.00 88.81 224 SER A O 1
ATOM 1747 N N . PRO A 1 225 ? -1.224 1.376 -20.390 1.00 87.19 225 PRO A N 1
ATOM 1748 C CA . PRO A 1 225 ? -0.525 2.464 -19.708 1.00 87.19 225 PRO A CA 1
ATOM 1749 C C . PRO A 1 225 ? 0.624 1.940 -18.836 1.00 87.19 225 PRO A C 1
ATOM 1751 O O . PRO A 1 225 ? 1.655 2.597 -18.704 1.00 87.19 225 PRO A O 1
ATOM 1754 N N . VAL A 1 226 ? 0.486 0.719 -18.311 1.00 91.44 226 VAL A N 1
ATOM 1755 C CA . VAL A 1 226 ? 1.526 0.037 -17.534 1.00 91.44 226 VAL A CA 1
ATOM 1756 C C . VAL A 1 226 ? 2.708 -0.328 -18.434 1.00 91.44 226 VAL A C 1
ATOM 1758 O O . VAL A 1 226 ? 3.850 -0.038 -18.087 1.00 91.44 226 VAL A O 1
ATOM 1761 N N . SER A 1 227 ? 2.462 -0.883 -19.628 1.00 90.44 227 SER A N 1
ATOM 1762 C CA . SER A 1 227 ? 3.549 -1.197 -20.567 1.00 90.44 227 SER A CA 1
ATOM 1763 C C . SER A 1 227 ? 4.265 0.058 -21.071 1.00 90.44 227 SER A C 1
ATOM 1765 O O . SER A 1 227 ? 5.488 0.031 -21.226 1.00 90.44 227 SER A O 1
ATOM 1767 N N . LEU A 1 228 ? 3.534 1.144 -21.340 1.00 90.50 228 LEU A N 1
ATOM 1768 C CA . LEU A 1 228 ? 4.124 2.414 -21.766 1.00 90.50 228 LEU A CA 1
ATOM 1769 C C . LEU A 1 228 ? 5.022 2.999 -20.673 1.00 90.50 228 LEU A C 1
ATOM 1771 O O . LEU A 1 228 ? 6.150 3.400 -20.957 1.00 90.50 228 LEU A O 1
ATOM 1775 N N . LEU A 1 229 ? 4.560 2.983 -19.420 1.00 91.81 229 LEU A N 1
ATOM 1776 C CA . LEU A 1 229 ? 5.336 3.484 -18.292 1.00 91.81 229 LEU A CA 1
ATOM 1777 C C . LEU A 1 229 ? 6.564 2.605 -18.001 1.00 91.81 229 LEU A C 1
ATOM 1779 O O . LEU A 1 229 ? 7.633 3.135 -17.711 1.00 91.81 229 LEU A O 1
ATOM 1783 N N . ALA A 1 230 ? 6.457 1.280 -18.152 1.00 90.88 230 ALA A N 1
ATOM 1784 C CA . ALA A 1 230 ? 7.595 0.369 -18.000 1.00 90.88 230 ALA A CA 1
ATOM 1785 C C . ALA A 1 230 ? 8.683 0.649 -19.042 1.00 90.88 230 ALA A C 1
ATOM 1787 O O . ALA A 1 230 ? 9.863 0.740 -18.705 1.00 90.88 230 ALA A O 1
ATOM 1788 N N . ARG A 1 231 ? 8.293 0.865 -20.303 1.00 90.56 231 ARG A N 1
ATOM 1789 C CA . ARG A 1 231 ? 9.227 1.264 -21.365 1.00 90.56 231 ARG A CA 1
ATOM 1790 C C . ARG A 1 231 ? 9.841 2.632 -21.089 1.00 90.56 231 ARG A C 1
ATOM 1792 O O . ARG A 1 231 ? 11.044 2.785 -21.266 1.00 90.56 231 ARG A O 1
ATOM 1799 N N . ALA A 1 232 ? 9.049 3.598 -20.624 1.00 90.62 232 ALA A N 1
ATOM 1800 C CA . ALA A 1 232 ? 9.550 4.923 -20.270 1.00 90.62 232 ALA A CA 1
ATOM 1801 C C . ALA A 1 232 ? 10.609 4.854 -19.159 1.00 90.62 232 ALA A C 1
ATOM 1803 O O . ALA A 1 232 ? 11.650 5.491 -19.280 1.00 90.62 232 ALA A O 1
ATOM 1804 N N . TRP A 1 233 ? 10.396 4.032 -18.125 1.00 90.12 233 TRP A N 1
ATOM 1805 C CA . TRP A 1 233 ? 11.413 3.782 -17.101 1.00 90.12 233 TRP A CA 1
ATOM 1806 C C . TRP A 1 233 ? 12.659 3.129 -17.683 1.00 90.12 233 TRP A C 1
ATOM 1808 O O . TRP A 1 233 ? 13.764 3.625 -17.475 1.00 90.12 233 TRP A O 1
ATOM 1818 N N . TYR A 1 234 ? 12.483 2.053 -18.446 1.00 87.44 234 TYR A N 1
ATOM 1819 C CA . TYR A 1 234 ? 13.586 1.273 -18.997 1.00 87.44 234 TYR A CA 1
ATOM 1820 C C . TYR A 1 234 ? 14.476 2.088 -19.950 1.00 87.44 234 TYR A C 1
ATOM 1822 O O . TYR A 1 234 ? 15.698 2.016 -19.862 1.00 87.44 234 TYR A O 1
ATOM 1830 N N . PHE A 1 235 ? 13.873 2.923 -20.802 1.00 88.81 235 PHE A N 1
ATOM 1831 C CA . PHE A 1 235 ? 14.568 3.772 -21.777 1.00 88.81 235 PHE A CA 1
ATOM 1832 C C . PHE A 1 235 ? 14.792 5.217 -21.297 1.00 88.81 235 PHE A C 1
ATOM 1834 O O . PHE A 1 235 ? 15.132 6.082 -22.098 1.00 88.81 235 PHE A O 1
ATOM 1841 N N . SER A 1 236 ? 14.630 5.496 -19.999 1.00 87.06 236 SER A N 1
ATOM 1842 C CA . SER A 1 236 ? 14.766 6.849 -19.429 1.00 87.06 236 SER A CA 1
ATOM 1843 C C . SER A 1 236 ? 16.176 7.448 -19.525 1.00 87.06 236 SER A C 1
ATOM 1845 O O . SER A 1 236 ? 16.343 8.645 -19.312 1.00 87.06 236 SER A O 1
ATOM 1847 N N . GLY A 1 237 ? 17.201 6.628 -19.784 1.00 85.19 237 GLY A N 1
ATOM 1848 C CA . GLY A 1 237 ? 18.608 7.041 -19.728 1.00 85.19 237 GLY A CA 1
ATOM 1849 C C . GLY A 1 237 ? 19.149 7.243 -18.306 1.00 85.19 237 GLY A C 1
ATOM 1850 O O . GLY A 1 237 ? 20.308 7.617 -18.146 1.00 85.19 237 GLY A O 1
ATOM 1851 N N . LEU A 1 238 ? 18.336 6.987 -17.273 1.00 83.75 238 LEU A N 1
ATOM 1852 C CA . LEU A 1 238 ? 18.757 7.033 -15.872 1.00 83.75 238 LEU A CA 1
ATOM 1853 C C . LEU A 1 238 ? 19.677 5.854 -15.531 1.00 83.75 238 LEU A C 1
ATOM 1855 O O . LEU A 1 238 ? 19.465 4.733 -15.997 1.00 83.75 238 LEU A O 1
ATOM 1859 N N . THR A 1 239 ? 20.655 6.088 -14.654 1.00 85.31 239 THR A N 1
ATOM 1860 C CA . THR A 1 239 ? 21.499 5.011 -14.112 1.00 85.31 239 THR A CA 1
ATOM 1861 C C . THR A 1 239 ? 20.690 4.081 -13.200 1.00 85.31 239 THR A C 1
ATOM 1863 O O . THR A 1 239 ? 19.630 4.460 -12.692 1.00 85.31 239 THR A O 1
ATOM 1866 N N . CYS A 1 240 ? 21.192 2.868 -12.930 1.00 82.50 240 CYS A N 1
ATOM 1867 C CA . CYS A 1 240 ? 20.509 1.939 -12.018 1.00 82.50 240 CYS A CA 1
ATOM 1868 C C . CYS A 1 240 ? 20.251 2.527 -10.631 1.00 82.50 240 CYS A C 1
ATOM 1870 O O . CYS A 1 240 ? 19.187 2.295 -10.050 1.00 82.50 240 CYS A O 1
ATOM 1872 N N . ASP A 1 241 ? 21.210 3.286 -10.108 1.00 83.19 241 ASP A N 1
ATOM 1873 C CA . ASP A 1 241 ? 21.093 3.906 -8.793 1.00 83.19 241 ASP A CA 1
ATOM 1874 C C . ASP A 1 241 ? 20.016 4.990 -8.806 1.00 83.19 241 ASP A C 1
ATOM 1876 O O . ASP A 1 241 ? 19.168 5.028 -7.917 1.00 83.19 241 ASP A O 1
ATOM 1880 N N . GLN A 1 242 ? 19.971 5.812 -9.859 1.00 85.31 242 GLN A N 1
ATOM 1881 C CA . GLN A 1 242 ? 18.929 6.825 -10.029 1.00 85.31 242 GLN A CA 1
ATOM 1882 C C . GLN A 1 242 ? 17.544 6.185 -10.147 1.00 85.31 242 GLN A C 1
ATOM 1884 O O . GLN A 1 242 ? 16.635 6.568 -9.411 1.00 85.31 242 GLN A O 1
ATOM 1889 N N . GLN A 1 243 ? 17.379 5.182 -11.016 1.00 84.56 243 GLN A N 1
ATOM 1890 C CA . GLN A 1 243 ? 16.110 4.460 -11.145 1.00 84.56 243 GLN A CA 1
ATOM 1891 C C . GLN A 1 243 ? 15.692 3.837 -9.816 1.00 84.56 243 GLN A C 1
ATOM 1893 O O . GLN A 1 243 ? 14.540 3.965 -9.418 1.00 84.56 243 GLN A O 1
ATOM 1898 N N . THR A 1 244 ? 16.629 3.221 -9.094 1.00 85.75 244 THR A N 1
ATOM 1899 C CA . THR A 1 244 ? 16.389 2.647 -7.766 1.00 85.75 244 THR A CA 1
ATOM 1900 C C . THR A 1 244 ? 15.892 3.711 -6.790 1.00 85.75 244 THR A C 1
ATOM 1902 O O . THR A 1 244 ? 14.881 3.496 -6.124 1.00 85.75 244 THR A O 1
ATOM 1905 N N . VAL A 1 245 ? 16.545 4.874 -6.730 1.00 85.94 245 VAL A N 1
ATOM 1906 C CA . VAL A 1 245 ? 16.132 5.990 -5.867 1.00 85.94 245 VAL A CA 1
ATOM 1907 C C . VAL A 1 245 ? 14.722 6.473 -6.222 1.00 85.94 245 VAL A C 1
ATOM 1909 O O . VAL A 1 245 ? 13.864 6.574 -5.344 1.00 85.94 245 VAL A O 1
ATOM 1912 N N . PHE A 1 246 ? 14.437 6.719 -7.501 1.00 87.44 246 PHE A N 1
ATOM 1913 C CA . PHE A 1 246 ? 13.117 7.193 -7.920 1.00 87.44 246 PHE A CA 1
ATOM 1914 C C . PHE A 1 246 ? 12.017 6.159 -7.664 1.00 87.44 246 PHE A C 1
ATOM 1916 O O . PHE A 1 246 ? 11.011 6.474 -7.028 1.00 87.44 246 PHE A O 1
ATOM 1923 N N . ILE A 1 247 ? 12.221 4.924 -8.123 1.00 87.44 247 ILE A N 1
ATOM 1924 C CA . ILE A 1 247 ? 11.201 3.872 -8.148 1.00 87.44 247 ILE A CA 1
ATOM 1925 C C . ILE A 1 247 ? 10.966 3.259 -6.767 1.00 87.44 247 ILE A C 1
ATOM 1927 O O . ILE A 1 247 ? 9.835 2.898 -6.450 1.00 87.44 247 ILE A O 1
ATOM 1931 N N . LEU A 1 248 ? 12.004 3.127 -5.937 1.00 85.44 248 LEU A N 1
ATOM 1932 C CA . LEU A 1 248 ? 11.880 2.483 -4.627 1.00 85.44 248 LEU A CA 1
ATOM 1933 C C . LEU A 1 248 ? 11.782 3.473 -3.465 1.00 85.44 248 LEU A C 1
ATOM 1935 O O . LEU A 1 248 ? 11.278 3.087 -2.413 1.00 85.44 248 LEU A O 1
ATOM 1939 N N . TYR A 1 249 ? 12.181 4.735 -3.625 1.00 83.25 249 TYR A N 1
ATOM 1940 C CA . TYR A 1 249 ? 12.137 5.700 -2.521 1.00 83.25 249 TYR A CA 1
ATOM 1941 C C . TYR A 1 249 ? 11.187 6.860 -2.799 1.00 83.25 249 TYR A C 1
ATOM 1943 O O . TYR A 1 249 ? 10.208 7.014 -2.073 1.00 83.25 249 TYR A O 1
ATOM 1951 N N . LEU A 1 250 ? 11.416 7.647 -3.851 1.00 84.75 250 LEU A N 1
ATOM 1952 C CA . LEU A 1 250 ? 10.672 8.897 -4.063 1.00 84.75 250 LEU A CA 1
ATOM 1953 C C . LEU A 1 250 ? 9.213 8.675 -4.472 1.00 84.75 250 LEU A C 1
ATOM 1955 O O . LEU A 1 250 ? 8.303 9.270 -3.889 1.00 84.75 250 LEU A O 1
ATOM 1959 N N . ILE A 1 251 ? 8.974 7.810 -5.458 1.00 84.88 251 ILE A N 1
ATOM 1960 C CA . ILE A 1 251 ? 7.618 7.497 -5.921 1.00 84.88 251 ILE A CA 1
ATOM 1961 C C . ILE A 1 251 ? 6.833 6.786 -4.819 1.00 84.88 251 ILE A C 1
ATOM 1963 O O . ILE A 1 251 ? 5.709 7.202 -4.549 1.00 84.88 251 ILE A O 1
ATOM 1967 N N . PRO A 1 252 ? 7.404 5.798 -4.106 1.00 81.69 252 PRO A N 1
ATOM 1968 C CA . PRO A 1 252 ? 6.692 5.195 -2.998 1.00 81.69 252 PRO A CA 1
ATOM 1969 C C . PRO A 1 252 ? 6.372 6.141 -1.857 1.00 81.69 252 PRO A C 1
ATOM 1971 O O . PRO A 1 252 ? 5.240 6.166 -1.394 1.00 81.69 252 PRO A O 1
ATOM 1974 N N . LEU A 1 253 ? 7.323 6.984 -1.455 1.00 80.12 253 LEU A N 1
ATOM 1975 C CA . LEU A 1 253 ? 7.087 7.960 -0.397 1.00 80.12 253 LEU A CA 1
ATOM 1976 C C . LEU A 1 253 ? 5.977 8.955 -0.769 1.00 80.12 253 LEU A C 1
ATOM 1978 O O . LEU A 1 253 ? 5.114 9.257 0.052 1.00 80.12 253 LEU A O 1
ATOM 1982 N N . SER A 1 254 ? 5.983 9.457 -2.007 1.00 77.38 254 SER A N 1
ATOM 1983 C CA . SER A 1 254 ? 4.930 10.359 -2.492 1.00 77.38 254 SER A CA 1
ATOM 1984 C C . SER A 1 254 ? 3.583 9.652 -2.661 1.00 77.38 254 SER A C 1
ATOM 1986 O O . SER A 1 254 ? 2.553 10.225 -2.311 1.00 77.38 254 SER A O 1
ATOM 1988 N N . GLY A 1 255 ? 3.584 8.404 -3.133 1.00 76.62 255 GLY A N 1
ATOM 1989 C CA . GLY A 1 255 ? 2.395 7.563 -3.236 1.00 76.62 255 GLY A CA 1
ATOM 1990 C C . GLY A 1 255 ? 1.762 7.281 -1.875 1.00 76.62 255 GLY A C 1
ATOM 1991 O O . GLY A 1 255 ? 0.559 7.472 -1.720 1.00 76.62 255 GLY A O 1
ATOM 1992 N N . ASP A 1 256 ? 2.569 6.922 -0.874 1.00 75.12 256 ASP A N 1
ATOM 1993 C CA . ASP A 1 256 ? 2.119 6.714 0.505 1.00 75.12 256 ASP A CA 1
ATOM 1994 C C . ASP A 1 256 ? 1.550 8.018 1.094 1.00 75.12 256 ASP A C 1
ATOM 1996 O O . ASP A 1 256 ? 0.463 8.019 1.672 1.00 75.12 256 ASP A O 1
ATOM 2000 N N . ALA A 1 257 ? 2.221 9.160 0.892 1.00 75.12 257 ALA A N 1
ATOM 2001 C CA . ALA A 1 257 ? 1.719 10.466 1.329 1.00 75.12 257 ALA A CA 1
ATOM 2002 C C . ALA A 1 257 ? 0.373 10.823 0.672 1.00 75.12 257 ALA A C 1
ATOM 2004 O O . ALA A 1 257 ? -0.552 11.278 1.349 1.00 75.12 257 ALA A O 1
ATOM 2005 N N . LEU A 1 258 ? 0.232 10.574 -0.633 1.00 70.88 258 LEU A N 1
ATOM 2006 C CA . LEU A 1 258 ? -1.021 10.777 -1.354 1.00 70.88 258 LEU A CA 1
ATOM 2007 C C . LEU A 1 258 ? -2.115 9.834 -0.842 1.00 70.88 258 LEU A C 1
ATOM 2009 O O . LEU A 1 258 ? -3.245 10.272 -0.639 1.00 70.88 258 LEU A O 1
ATOM 2013 N N . GLN A 1 259 ? -1.788 8.566 -0.590 1.00 73.00 259 GLN A N 1
ATOM 2014 C CA . GLN A 1 259 ? -2.712 7.595 -0.016 1.00 73.00 259 GLN A CA 1
ATOM 2015 C C . GLN A 1 259 ? -3.216 8.059 1.355 1.00 73.00 259 GLN A C 1
ATOM 2017 O O . GLN A 1 259 ? -4.420 7.994 1.602 1.00 73.00 259 GLN A O 1
ATOM 2022 N N . PHE A 1 260 ? -2.344 8.588 2.219 1.00 69.50 260 PHE A N 1
ATOM 2023 C CA . PHE A 1 260 ? -2.759 9.180 3.493 1.00 69.50 260 PHE A CA 1
ATOM 2024 C C . PHE A 1 260 ? -3.725 10.347 3.296 1.00 69.50 260 PHE A C 1
ATOM 2026 O O . PHE A 1 260 ? -4.773 10.368 3.936 1.00 69.50 260 PHE A O 1
ATOM 2033 N N . ILE A 1 261 ? -3.425 11.271 2.379 1.00 70.94 261 ILE A N 1
ATOM 2034 C CA . ILE A 1 261 ? -4.304 12.410 2.078 1.00 70.94 261 ILE A CA 1
ATOM 2035 C C . ILE A 1 261 ? -5.662 11.925 1.557 1.00 70.94 261 ILE A C 1
ATOM 2037 O O . ILE A 1 261 ? -6.699 12.411 2.001 1.00 70.94 261 ILE A O 1
ATOM 2041 N N . ILE A 1 262 ? -5.679 10.959 0.636 1.00 67.75 262 ILE A N 1
ATOM 2042 C CA . ILE A 1 262 ? -6.916 10.405 0.074 1.00 67.75 262 ILE A CA 1
ATOM 2043 C C . ILE A 1 262 ? -7.733 9.721 1.167 1.00 67.75 262 ILE A C 1
ATOM 2045 O O . ILE A 1 262 ? -8.933 9.964 1.262 1.00 67.75 262 ILE A O 1
ATOM 2049 N N . ILE A 1 263 ? -7.109 8.890 2.004 1.00 68.56 263 ILE A N 1
ATOM 2050 C CA . ILE A 1 263 ? -7.795 8.203 3.103 1.00 68.56 263 ILE A CA 1
ATOM 2051 C C . ILE A 1 263 ? -8.366 9.221 4.092 1.00 68.56 263 ILE A C 1
ATOM 2053 O O . ILE A 1 263 ? -9.535 9.106 4.454 1.00 68.56 263 ILE A O 1
ATOM 2057 N N . ASP A 1 264 ? -7.586 10.225 4.486 1.00 62.50 264 ASP A N 1
ATOM 2058 C CA . ASP A 1 264 ? -8.008 11.263 5.427 1.00 62.50 264 ASP A CA 1
ATOM 2059 C C . ASP A 1 264 ? -9.166 12.101 4.858 1.00 62.50 264 ASP A C 1
ATOM 2061 O O . ASP A 1 264 ? -10.185 12.312 5.514 1.00 62.50 264 ASP A O 1
ATOM 2065 N N . LYS A 1 265 ? -9.100 12.478 3.574 1.00 62.06 265 LYS A N 1
ATOM 2066 C CA . LYS A 1 265 ? -10.196 13.183 2.890 1.00 62.06 265 LYS A CA 1
ATOM 2067 C C . LYS A 1 265 ? -11.433 12.309 2.705 1.00 62.06 265 LYS A C 1
ATOM 2069 O O . LYS A 1 265 ? -12.539 12.795 2.915 1.00 62.06 265 LYS A O 1
ATOM 2074 N N . LEU A 1 266 ? -11.291 11.032 2.355 1.00 57.81 266 LEU A N 1
ATOM 2075 C CA . LEU A 1 266 ? -12.426 10.105 2.250 1.00 57.81 266 LEU A CA 1
ATOM 2076 C C . LEU A 1 266 ? -13.090 9.859 3.610 1.00 57.81 266 LEU A C 1
ATOM 2078 O O . LEU A 1 266 ? -14.309 9.685 3.669 1.00 57.81 266 LEU A O 1
ATOM 2082 N N . GLN A 1 267 ? -12.315 9.873 4.696 1.00 54.91 267 GLN A N 1
ATOM 2083 C CA . GLN A 1 267 ? -12.843 9.838 6.057 1.00 54.91 267 GLN A CA 1
ATOM 2084 C C . GLN A 1 267 ? -13.564 11.150 6.404 1.00 54.91 267 GLN A C 1
ATOM 2086 O O . GLN A 1 267 ? -14.689 11.104 6.891 1.00 54.91 267 GLN A O 1
ATOM 2091 N N . ALA A 1 268 ? -13.003 12.310 6.056 1.00 46.50 268 ALA A N 1
ATOM 2092 C CA . ALA A 1 268 ? -13.625 13.612 6.305 1.00 46.50 268 ALA A CA 1
ATOM 2093 C C . ALA A 1 268 ? -14.924 13.849 5.500 1.00 46.50 268 ALA A C 1
ATOM 2095 O O . ALA A 1 268 ? -15.907 14.346 6.042 1.00 46.50 268 ALA A O 1
ATOM 2096 N N . PHE A 1 269 ? -14.963 13.478 4.214 1.00 37.69 269 PHE A N 1
ATOM 2097 C CA . PHE A 1 269 ? -16.127 13.693 3.338 1.00 37.69 269 PHE A CA 1
ATOM 2098 C C . PHE A 1 269 ? -17.203 12.612 3.460 1.00 37.69 269 PHE A C 1
ATOM 2100 O O . PHE A 1 269 ? -18.358 12.853 3.118 1.00 37.69 269 PHE A O 1
ATOM 2107 N N . GLY A 1 270 ? -16.860 11.423 3.961 1.00 40.47 270 GLY A N 1
ATOM 2108 C CA . GLY A 1 270 ? -17.819 10.336 4.157 1.00 40.47 270 GLY A CA 1
ATOM 2109 C C . GLY A 1 270 ? -18.821 10.567 5.290 1.00 40.47 270 GLY A C 1
ATOM 2110 O O . GLY A 1 270 ? -19.574 9.646 5.599 1.00 40.47 270 GLY A O 1
ATOM 2111 N N . GLY A 1 271 ? -18.802 11.736 5.945 1.00 28.73 271 GLY A N 1
ATOM 2112 C CA . GLY A 1 271 ? -19.578 11.979 7.157 1.00 28.73 271 GLY A CA 1
ATOM 2113 C C . GLY A 1 271 ? -19.228 10.987 8.260 1.00 28.73 271 GLY A C 1
ATOM 2114 O O . GLY A 1 271 ? -20.045 10.764 9.149 1.00 28.73 271 GLY A O 1
ATOM 2115 N N . PHE A 1 272 ? -18.042 10.362 8.200 1.00 41.53 272 PHE A N 1
ATOM 2116 C CA . PHE A 1 272 ? -17.523 9.671 9.360 1.00 41.53 272 PHE A CA 1
ATOM 2117 C C . PHE A 1 272 ? -17.351 10.776 10.382 1.00 41.53 272 PHE A C 1
ATOM 2119 O O . PHE A 1 272 ? -16.550 11.686 10.150 1.00 41.53 272 PHE A O 1
ATOM 2126 N N . PRO A 1 273 ? -18.065 10.737 11.514 1.00 36.72 273 PRO A N 1
ATOM 2127 C CA . PRO A 1 273 ? -17.513 11.418 12.647 1.00 36.72 273 PRO A CA 1
ATOM 2128 C C . PRO A 1 273 ? -16.108 10.818 12.743 1.00 36.72 273 PRO A C 1
ATOM 2130 O O . PRO A 1 273 ? -15.955 9.616 12.990 1.00 36.72 273 PRO A O 1
ATOM 2133 N N . GLN A 1 274 ? -15.069 11.650 12.620 1.00 42.09 274 GLN A N 1
ATOM 2134 C CA . GLN A 1 274 ? -14.091 11.550 13.681 1.00 42.09 274 GLN A CA 1
ATOM 2135 C C . GLN A 1 274 ? -14.983 11.497 14.917 1.00 42.09 274 GLN A C 1
ATOM 2137 O O . GLN A 1 274 ? -15.675 12.465 15.223 1.00 42.09 274 GLN A O 1
ATOM 2142 N N . ARG A 1 275 ? -15.066 10.354 15.594 1.00 40.72 275 ARG A N 1
ATOM 2143 C CA . ARG A 1 275 ? -15.408 10.394 17.008 1.00 40.72 275 ARG A CA 1
ATOM 2144 C C . ARG A 1 275 ? -14.214 11.082 17.687 1.00 40.72 275 ARG A C 1
ATOM 2146 O O . ARG A 1 275 ? -13.531 10.486 18.505 1.00 40.72 275 ARG A O 1
ATOM 2153 N N . SER A 1 276 ? -13.909 12.319 17.272 1.00 31.84 276 SER A N 1
ATOM 2154 C CA . SER A 1 276 ? -13.458 13.373 18.140 1.00 31.84 276 SER A CA 1
ATOM 2155 C C . SER A 1 276 ? -14.434 13.320 19.290 1.00 31.84 276 SER A C 1
ATOM 2157 O O . SER A 1 276 ? -15.647 13.279 19.060 1.00 31.84 276 SER A O 1
ATOM 2159 N N . ALA A 1 277 ? -13.862 13.176 20.477 1.00 36.72 277 ALA A N 1
ATOM 2160 C CA . ALA A 1 277 ? -14.508 13.353 21.754 1.00 36.72 277 ALA A CA 1
ATOM 2161 C C . ALA A 1 277 ? -15.856 14.066 21.600 1.00 36.72 277 ALA A C 1
ATOM 2163 O O . ALA A 1 277 ? -15.910 15.214 21.153 1.00 36.72 277 ALA A O 1
ATOM 2164 N N . PHE A 1 278 ? -16.938 13.375 21.966 1.00 33.03 278 PHE A N 1
ATOM 2165 C CA . PHE A 1 278 ? -18.095 14.106 22.462 1.00 33.03 278 PHE A CA 1
ATOM 2166 C C . PHE A 1 278 ? -17.562 15.178 23.422 1.00 33.03 278 PHE A C 1
ATOM 2168 O O . PHE A 1 278 ? -16.611 14.868 24.154 1.00 33.03 278 PHE A O 1
ATOM 2175 N N . PRO A 1 279 ? -18.087 16.416 23.391 1.00 32.66 279 PRO A N 1
ATOM 2176 C CA . PRO A 1 279 ? -17.729 17.376 24.415 1.00 32.66 279 PRO A CA 1
ATOM 2177 C C . PRO A 1 279 ? -17.975 16.666 25.742 1.00 32.66 279 PRO A C 1
ATOM 2179 O O . PRO A 1 279 ? -19.070 16.174 26.011 1.00 32.66 279 PRO A O 1
ATOM 2182 N N . VAL A 1 280 ? -16.898 16.482 26.502 1.00 39.91 280 VAL A N 1
ATOM 2183 C CA . VAL A 1 280 ? -17.030 16.233 27.923 1.00 39.91 280 VAL A CA 1
ATOM 2184 C C . VAL A 1 280 ? -17.673 17.520 28.399 1.00 39.91 280 VAL A C 1
ATOM 2186 O O . VAL A 1 280 ? -16.995 18.545 28.441 1.00 39.91 280 VAL A O 1
ATOM 2189 N N . ASP A 1 281 ? -18.982 17.489 28.634 1.00 33.25 281 ASP A N 1
ATOM 2190 C CA . ASP A 1 281 ? -19.611 18.453 29.521 1.00 33.25 281 ASP A CA 1
ATOM 2191 C C . ASP A 1 281 ? -18.887 18.275 30.854 1.00 33.25 281 ASP A C 1
ATOM 2193 O O . ASP A 1 281 ? -19.137 17.354 31.631 1.00 33.25 281 ASP A O 1
ATOM 2197 N N . SER A 1 282 ? -17.852 19.088 31.033 1.00 40.19 282 SER A N 1
ATOM 2198 C CA . SER A 1 282 ? -17.154 19.276 32.285 1.00 40.19 282 SER A CA 1
ATOM 2199 C C . SER A 1 282 ? -18.070 20.108 33.161 1.00 40.19 282 SER A C 1
ATOM 2201 O O . SER A 1 282 ? -17.865 21.305 33.277 1.00 40.19 282 SER A O 1
ATOM 2203 N N . ASP A 1 283 ? -19.112 19.476 33.685 1.00 39.62 283 ASP A N 1
ATOM 2204 C CA . ASP A 1 283 ? -19.903 19.979 34.800 1.00 39.62 283 ASP A CA 1
ATOM 2205 C C . ASP A 1 283 ? -20.598 18.788 35.454 1.00 39.62 283 ASP A C 1
ATOM 2207 O O . ASP A 1 283 ? -21.734 18.437 35.143 1.00 39.62 283 ASP A O 1
ATOM 2211 N N . THR A 1 284 ? -19.861 18.103 36.326 1.00 39.19 284 THR A N 1
ATOM 2212 C CA . THR A 1 284 ? -20.389 17.545 37.580 1.00 39.19 284 THR A CA 1
ATOM 2213 C C . THR A 1 284 ? -19.220 17.027 38.409 1.00 39.19 284 THR A C 1
ATOM 2215 O O . THR A 1 284 ? -18.752 15.899 38.257 1.00 39.19 284 THR A O 1
ATOM 2218 N N . ASP A 1 285 ? -18.733 17.900 39.289 1.00 38.88 285 ASP A N 1
ATOM 2219 C CA . ASP A 1 285 ? -18.178 17.475 40.566 1.00 38.88 285 ASP A CA 1
ATOM 2220 C C . ASP A 1 285 ? -19.264 16.691 41.317 1.00 38.88 285 ASP A C 1
ATOM 2222 O O . ASP A 1 285 ? -20.297 17.259 41.662 1.00 38.88 285 ASP A O 1
ATOM 2226 N N . ASP A 1 286 ? -19.037 15.402 41.572 1.00 33.34 286 ASP A N 1
ATOM 2227 C CA . ASP A 1 286 ? -19.578 14.747 42.766 1.00 33.34 286 ASP A CA 1
ATOM 2228 C C . ASP A 1 286 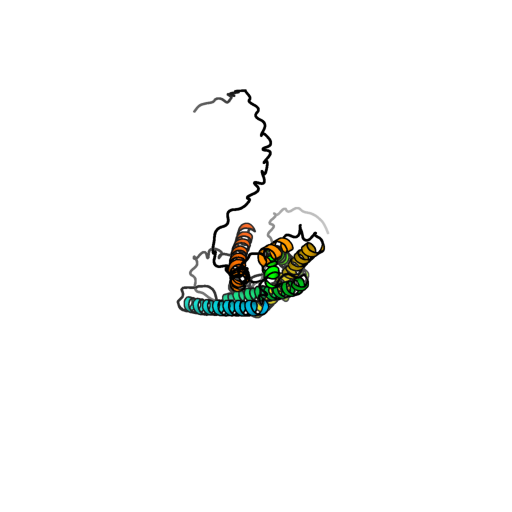? -18.779 13.465 43.097 1.00 33.34 286 ASP A C 1
ATOM 2230 O O . ASP A 1 286 ? -18.694 12.549 42.269 1.00 33.34 286 ASP A O 1
ATOM 2234 N N . PRO A 1 287 ? -18.149 13.357 44.284 1.00 39.25 287 PRO A N 1
ATOM 2235 C CA . PRO A 1 287 ? -17.439 12.160 44.705 1.00 39.25 287 PRO A CA 1
ATOM 2236 C C . PRO A 1 287 ? -18.375 11.265 45.529 1.00 39.25 287 PRO A C 1
ATOM 2238 O O . PRO A 1 287 ? -18.678 11.567 46.680 1.00 39.25 287 PRO A O 1
ATOM 2241 N N . GLY A 1 288 ? -18.800 10.116 44.998 1.00 29.48 288 GLY A N 1
ATOM 2242 C CA . GLY A 1 288 ? -19.588 9.195 45.822 1.00 29.48 288 GLY A CA 1
ATOM 2243 C C . GLY A 1 288 ? -20.069 7.908 45.161 1.00 29.48 288 GLY A C 1
ATOM 2244 O O . GLY A 1 288 ? -21.018 7.916 44.398 1.00 29.48 288 GLY A O 1
ATOM 2245 N N . ALA A 1 289 ? -19.455 6.799 45.583 1.00 33.06 289 ALA A N 1
ATOM 2246 C CA . ALA A 1 289 ? -20.069 5.490 45.833 1.00 33.06 289 ALA A CA 1
ATOM 2247 C C . ALA A 1 289 ? -20.775 4.699 44.698 1.00 33.06 289 ALA A C 1
ATOM 2249 O O . ALA A 1 289 ? -21.841 5.040 44.212 1.00 33.06 289 ALA A O 1
ATOM 2250 N N . GLY A 1 290 ? -20.261 3.480 44.473 1.00 29.62 290 GLY A N 1
ATOM 2251 C CA . GLY A 1 290 ? -21.074 2.262 44.617 1.00 29.62 290 GLY A CA 1
ATOM 2252 C C . GLY A 1 290 ? -21.969 1.811 43.452 1.00 29.62 290 GLY A C 1
ATOM 2253 O O . GLY A 1 290 ? -23.074 2.292 43.272 1.00 29.62 290 GLY A O 1
ATOM 2254 N N . SER A 1 291 ? -21.520 0.760 42.755 1.00 33.66 291 SER A N 1
ATOM 2255 C CA . SER A 1 291 ? -22.296 -0.434 42.348 1.00 33.66 291 SER A CA 1
ATOM 2256 C C . SER A 1 291 ? -23.839 -0.352 42.409 1.00 33.66 291 SER A C 1
ATOM 2258 O O . SER A 1 291 ? -24.381 -0.363 43.511 1.00 33.66 291 SER A O 1
ATOM 2260 N N . THR A 1 292 ? -24.549 -0.497 41.275 1.00 31.80 292 THR A N 1
ATOM 2261 C CA . THR A 1 292 ? -25.483 -1.624 40.988 1.00 31.80 292 THR A CA 1
ATOM 2262 C C . THR A 1 292 ? -26.227 -1.499 39.640 1.00 31.80 292 THR A C 1
ATOM 2264 O O . THR A 1 292 ? -26.617 -0.422 39.217 1.00 31.80 292 THR A O 1
ATOM 2267 N N . GLN A 1 293 ? -26.435 -2.666 39.012 1.00 31.56 293 GLN A N 1
ATOM 2268 C CA . GLN A 1 293 ? -27.600 -3.114 38.222 1.00 31.56 293 GLN A CA 1
ATOM 2269 C C . GLN A 1 293 ? -28.193 -2.226 37.106 1.00 31.56 293 GLN A C 1
ATOM 2271 O O . GLN A 1 293 ? -28.958 -1.298 37.342 1.00 31.56 293 GLN A O 1
ATOM 2276 N N . LEU A 1 294 ? -28.020 -2.682 35.856 1.00 33.12 294 LEU A N 1
ATOM 2277 C CA . LEU A 1 294 ? -28.967 -2.411 34.771 1.00 33.12 294 LEU A CA 1
ATOM 2278 C C . LEU A 1 294 ? -30.110 -3.441 34.812 1.00 33.12 294 LEU A C 1
ATOM 2280 O O . LEU A 1 294 ? -29.954 -4.578 34.368 1.00 33.12 294 LEU A O 1
ATOM 2284 N N . ALA A 1 295 ? -31.275 -3.012 35.289 1.00 34.91 295 ALA A N 1
ATOM 2285 C CA . ALA A 1 295 ? -32.571 -3.612 34.997 1.00 34.91 295 ALA A CA 1
ATOM 2286 C C . ALA A 1 295 ? -33.578 -2.489 34.699 1.00 34.91 295 ALA A C 1
ATOM 2288 O O . ALA A 1 295 ? -33.529 -1.430 35.317 1.00 34.91 295 ALA A O 1
ATOM 2289 N N . GLY A 1 296 ? -34.505 -2.734 33.769 1.00 29.70 296 GLY A N 1
ATOM 2290 C CA . GLY A 1 296 ? -35.733 -1.940 33.642 1.00 29.70 296 GLY A CA 1
ATOM 2291 C C . GLY A 1 296 ? -35.801 -1.008 32.434 1.00 29.70 296 GLY A C 1
ATOM 2292 O O . GLY A 1 296 ? -35.691 0.210 32.550 1.00 29.70 296 GLY A O 1
ATOM 2293 N N . ARG A 1 297 ? -36.076 -1.574 31.253 1.00 32.03 297 ARG A N 1
ATOM 2294 C CA . ARG A 1 297 ? -36.541 -0.801 30.096 1.00 32.03 297 ARG A CA 1
ATOM 2295 C C . ARG A 1 297 ? -38.031 -0.483 30.293 1.00 32.03 297 ARG A C 1
ATOM 2297 O O . ARG A 1 297 ? -38.846 -1.389 30.424 1.00 32.03 297 ARG A O 1
ATOM 2304 N N . LYS A 1 298 ? -38.318 0.820 30.339 1.00 32.88 298 LYS A N 1
ATOM 2305 C CA . LYS A 1 298 ? -39.610 1.508 30.496 1.00 32.88 298 LYS A CA 1
ATOM 2306 C C . LYS A 1 298 ? -40.808 0.825 29.814 1.00 32.88 298 LYS A C 1
ATOM 2308 O O . LYS A 1 298 ? -40.802 0.631 28.600 1.00 32.88 298 LYS A O 1
ATOM 2313 N N . LEU A 1 299 ? -41.862 0.607 30.604 1.00 32.94 299 LEU A N 1
ATOM 2314 C CA . LEU A 1 299 ? -43.254 0.528 30.157 1.00 32.94 299 LEU A CA 1
ATOM 2315 C C . LEU A 1 299 ? -43.737 1.935 29.780 1.00 32.94 299 LEU A C 1
ATOM 2317 O O . LEU A 1 299 ? -43.560 2.890 30.538 1.00 32.94 299 LEU A O 1
ATOM 2321 N N . LEU A 1 300 ? -44.312 2.047 28.586 1.00 37.25 300 LEU A N 1
ATOM 2322 C CA . LEU A 1 300 ? -44.979 3.242 28.085 1.00 37.25 300 LEU A CA 1
ATOM 2323 C C . LEU A 1 300 ? -46.305 3.447 28.821 1.00 37.25 300 LEU A C 1
ATOM 2325 O O . LEU A 1 300 ? -47.135 2.547 28.905 1.00 37.25 300 LEU A O 1
ATOM 2329 N N . SER A 1 301 ? -46.482 4.664 29.320 1.00 31.23 301 SER A N 1
ATOM 2330 C CA . SER A 1 301 ? -47.732 5.217 29.817 1.00 31.23 301 SER A CA 1
ATOM 2331 C C . SER A 1 301 ? -48.726 5.437 28.673 1.00 31.23 301 SER A C 1
ATOM 2333 O O . SER A 1 301 ? -48.412 6.150 27.719 1.00 31.23 301 SER A O 1
ATOM 2335 N N . SER A 1 302 ? -49.951 4.940 28.820 1.00 3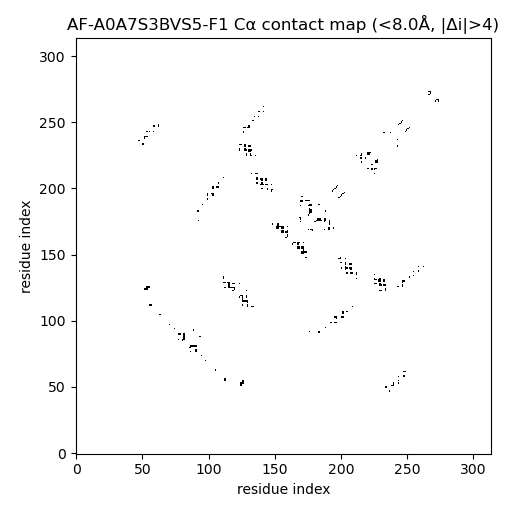2.22 302 SER A N 1
ATOM 2336 C CA . SER A 1 302 ? -51.124 5.527 28.170 1.00 32.22 302 SER A CA 1
ATOM 2337 C C . SER A 1 302 ? -52.216 5.717 29.216 1.00 32.22 302 SER A C 1
ATOM 2339 O O . SER A 1 302 ? -52.879 4.773 29.638 1.00 32.22 302 SER A O 1
ATOM 2341 N N . SER A 1 303 ? -52.362 6.960 29.655 1.00 32.38 303 SER A N 1
ATOM 2342 C CA . SER A 1 303 ? -53.519 7.466 30.377 1.00 32.38 303 SER A CA 1
ATOM 2343 C C . SER A 1 303 ? -54.713 7.557 29.428 1.00 32.38 303 SER A C 1
ATOM 2345 O O . SER A 1 303 ? -54.635 8.260 28.418 1.00 32.38 303 SER A O 1
ATOM 2347 N N . THR A 1 304 ? -55.838 6.927 29.755 1.00 35.84 304 THR A N 1
ATOM 2348 C CA . THR A 1 304 ? -57.149 7.413 29.307 1.00 35.84 304 THR A CA 1
ATOM 2349 C C . THR A 1 304 ? -58.215 7.069 30.340 1.00 35.84 304 THR A C 1
ATOM 2351 O O . THR A 1 304 ? -58.130 6.082 31.063 1.00 35.84 304 THR A O 1
ATOM 2354 N N . SER A 1 305 ? -59.145 8.001 30.451 1.00 34.06 305 SER A N 1
ATOM 2355 C CA . SER A 1 305 ? -60.028 8.317 31.556 1.00 34.06 305 SER A CA 1
ATOM 2356 C C . SER A 1 305 ? -61.235 7.395 31.720 1.00 34.06 305 SER A C 1
ATOM 2358 O O . SER A 1 305 ? -61.825 6.919 30.757 1.00 34.06 305 SER A O 1
ATOM 2360 N N . THR A 1 306 ? -61.629 7.284 32.985 1.00 34.84 306 THR A N 1
ATOM 2361 C CA . THR A 1 306 ? -62.961 7.026 33.547 1.00 34.84 306 THR A CA 1
ATOM 2362 C C . THR A 1 306 ? -64.176 7.290 32.648 1.00 34.84 306 THR A C 1
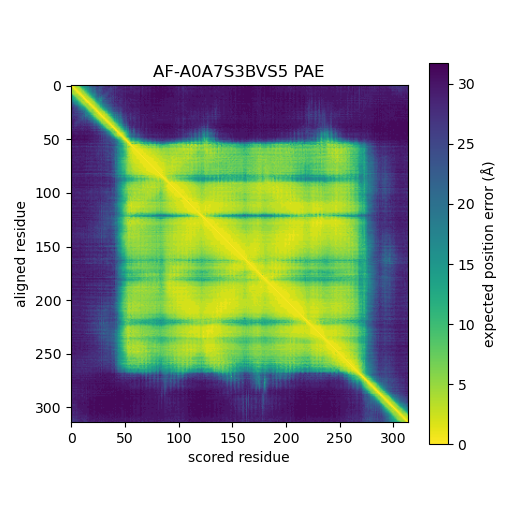ATOM 2364 O O . THR A 1 306 ? -64.350 8.396 32.137 1.00 34.84 306 THR A O 1
ATOM 2367 N N . GLY A 1 307 ? -65.098 6.325 32.640 1.00 28.48 307 GLY A N 1
ATOM 2368 C CA . GLY A 1 307 ? -66.525 6.505 32.371 1.00 28.48 307 GLY A CA 1
ATOM 2369 C C . GLY A 1 307 ? -67.320 5.327 32.963 1.00 28.48 307 GLY A C 1
ATOM 2370 O O . GLY A 1 307 ? -67.009 4.190 32.610 1.00 28.48 307 GLY A O 1
ATOM 2371 N N . PRO A 1 308 ? -68.287 5.545 33.878 1.00 42.31 308 PRO A N 1
ATOM 2372 C CA . PRO A 1 308 ? -69.132 4.488 34.426 1.00 42.31 308 PRO A CA 1
ATOM 2373 C C . PRO A 1 308 ? -70.505 4.446 33.729 1.00 42.31 308 PRO A C 1
ATOM 2375 O O . PRO A 1 308 ? -71.175 5.467 33.614 1.00 42.31 308 PRO A O 1
ATOM 2378 N N . ALA A 1 309 ? -70.932 3.256 33.306 1.00 35.91 309 ALA A N 1
ATOM 2379 C CA . ALA A 1 309 ? -72.324 2.862 33.039 1.00 35.91 309 ALA A CA 1
ATOM 2380 C C . ALA A 1 309 ? -72.317 1.322 32.918 1.00 35.91 309 ALA A C 1
ATOM 2382 O O . ALA A 1 309 ? -71.576 0.790 32.102 1.00 35.91 309 ALA A O 1
ATOM 2383 N N . ALA A 1 310 ? -72.833 0.574 33.897 1.00 34.09 310 ALA A N 1
ATOM 2384 C CA . ALA A 1 310 ? -74.240 0.218 34.126 1.00 34.09 310 ALA A CA 1
ATOM 2385 C C . ALA A 1 310 ? -74.679 -1.038 33.339 1.00 34.09 310 ALA A C 1
ATOM 2387 O O . ALA A 1 310 ? -74.500 -1.095 32.128 1.00 34.09 310 ALA A O 1
ATOM 2388 N N . ASN A 1 311 ? -75.334 -1.956 34.074 1.00 31.55 311 ASN A N 1
ATOM 2389 C CA . ASN A 1 311 ? -76.059 -3.173 33.656 1.00 31.55 311 ASN A CA 1
ATOM 2390 C C . ASN A 1 311 ? -75.168 -4.362 33.217 1.00 31.55 311 ASN A C 1
ATOM 2392 O O . ASN A 1 311 ? -74.172 -4.169 32.543 1.00 31.55 311 ASN A O 1
ATOM 2396 N N . GLU A 1 312 ? -75.395 -5.624 33.601 1.00 31.50 312 GLU A N 1
ATOM 2397 C CA . GLU A 1 312 ? -76.657 -6.355 33.764 1.00 31.50 312 GLU A CA 1
ATOM 2398 C C . GLU A 1 312 ? -76.425 -7.685 34.539 1.00 31.50 312 GLU A C 1
ATOM 2400 O O . GLU A 1 312 ? -75.486 -8.420 34.251 1.00 31.50 312 GLU A O 1
ATOM 2405 N N . LEU A 1 313 ? -77.310 -7.986 35.500 1.00 34.22 313 LEU A N 1
ATOM 2406 C CA . LEU A 1 313 ? -77.997 -9.282 35.676 1.00 34.22 313 LEU A CA 1
ATOM 2407 C C . LEU A 1 313 ? -77.222 -10.621 35.522 1.00 34.22 313 LEU A C 1
ATOM 2409 O O . LEU A 1 313 ? -77.141 -11.176 34.428 1.00 34.22 313 LEU A O 1
ATOM 2413 N N . ARG A 1 314 ? -76.872 -11.257 36.648 1.00 34.94 314 ARG A N 1
ATOM 2414 C CA . ARG A 1 314 ? -77.480 -12.498 37.197 1.00 34.94 314 ARG A CA 1
ATOM 2415 C C . ARG A 1 314 ? -76.736 -12.970 38.441 1.00 34.94 314 ARG A C 1
ATOM 2417 O O . ARG A 1 314 ? -75.491 -12.888 38.447 1.00 34.94 314 ARG A O 1
#

Solvent-accessible surface area (backbone atoms only — not comparable to full-atom values): 19213 Å² total; per-residue (Å²): 135,88,78,91,88,81,88,84,90,84,89,85,89,85,85,85,90,80,91,77,80,85,74,83,79,79,81,77,83,77,82,77,84,80,78,84,81,92,75,82,83,73,82,76,69,74,74,79,73,70,78,62,84,48,64,45,68,64,55,48,52,53,47,54,50,51,52,51,52,52,51,50,52,52,50,52,54,48,53,51,32,37,75,68,70,76,38,87,70,55,66,67,61,50,52,53,50,51,51,43,52,48,52,40,50,50,56,49,51,50,53,43,50,52,48,10,52,61,55,25,77,76,77,48,47,31,45,23,38,36,47,25,45,46,67,58,40,51,56,41,23,54,52,38,31,55,50,40,47,55,50,47,25,50,52,28,40,57,45,30,73,73,69,66,46,73,85,36,52,48,53,41,39,75,94,45,36,32,99,47,92,93,41,82,35,72,69,32,40,52,51,46,43,48,40,50,34,64,65,21,38,46,52,18,42,53,52,26,52,47,51,54,50,47,39,60,72,73,37,58,66,93,71,16,68,47,53,49,40,17,49,48,54,56,70,58,81,65,52,50,67,54,46,47,46,44,49,67,43,53,51,46,53,53,49,51,53,48,50,51,52,52,52,53,48,52,43,61,72,66,69,46,70,72,81,60,74,71,81,75,78,86,77,74,93,77,92,76,82,80,90,79,84,95,77,83,84,80,82,83,87,79,90,80,80,91,82,92,80,84,88,81,92,133

pLDDT: mean 70.05, std 23.68, range [28.48, 95.38]

Secondary structure (DSSP, 8-state):
--------------------------------------------PPPP-SS----HHHHHHHHHHHHHHHHHHHHHHHHHHHHTTS--S-HHHHHHHHHHHHHHHHHHHHHHHHHHHHHHTTSS-HHHHHHHHHHHHHHHHHHHHHHHHHHHHHHHHHHHHHH--GGGHHHHSTT-SSSSTT---HHHHHHHHHIIIIIIIHHHHHHHHHHHHHHHHHS-TTT-HHHHHHHHHHTS---HHHHHIIIIIIHHHHHHHHHHHHHHHHHHHTT---------------------------PPP-------------

Radius of gyration: 33.12 Å; Cα contacts (8 Å, |Δi|>4): 216; chains: 1; bounding box: 115×68×89 Å

Foldseek 3Di:
DDDDDDDDDDDDDDDDDDDDDDDPPPPDDDDDDDDDDDDPDDPDPDDLPAQAQFDPVVLQVVLLVVVVVVVVVVLVVQVVCVVVVNDPDDSVLVVLVVVLVNLLVVVLSVVLLVVLVVCCVVPFHSLLLSLLLVLQLLVQLLVQLVVLLVVQLVVLVVVCVVPVDPLSQLSVVAPDQDNDPPDHDPSSSVVNSCCSRVRRRVVSNVVSVVVLVCLVVVDDLVPRSSSVSSVCLRPVSDHSVRSSCVRSPVVVVVSVVVSVVVVVVCCVVVPNPPVPDDPPPPDDDDDDDDDDDDDDDDDDDDDDDDDDDDDDDD

Organism: NCBI:txid156174